Protein AF-A9KJ85-F1 (afdb_monomer)

Sequence (192 aa):
MKFKRDYYKPENERALCDFFEQMNNDSNCNTSRIVWELLRNAPYFEMFQLDKIGLWYEDNNLVASLQLLSPWPGSVIVDNRSDIENLLLDIIHYAEETFCGLKENKKHLVFYVDEKEDNLRTQTGLLEPMVTAKEYRKSGLGKACVYNSIKILQSYGCKKVFVDPDEEPYNYYCKIGFEGMDYTQCYEKVFE

Radius of gyration: 17.37 Å; Cα contacts (8 Å, |Δi|>4): 260; chains: 1; bounding box: 42×34×45 Å

Structure (mmCIF, N/CA/C/O backbone):
data_AF-A9KJ85-F1
#
_entry.id   AF-A9KJ85-F1
#
loop_
_atom_site.group_PDB
_atom_site.id
_atom_site.type_symbol
_atom_site.label_atom_id
_atom_site.label_alt_id
_atom_site.label_comp_id
_atom_site.label_asym_id
_atom_site.label_entity_id
_atom_site.label_seq_id
_atom_site.pdbx_PDB_ins_code
_atom_site.Cartn_x
_atom_site.Cartn_y
_atom_site.Cartn_z
_atom_site.occupancy
_atom_site.B_iso_or_equiv
_atom_site.auth_seq_id
_atom_site.auth_comp_id
_atom_site.auth_asym_id
_atom_site.auth_atom_id
_atom_site.pdbx_PDB_model_num
ATOM 1 N N . MET A 1 1 ? -17.435 8.536 18.007 1.00 57.34 1 MET A N 1
ATOM 2 C CA . MET A 1 1 ? -17.224 7.110 17.686 1.00 57.34 1 MET A CA 1
ATOM 3 C C . MET A 1 1 ? -15.802 6.749 18.088 1.00 57.34 1 MET A C 1
ATOM 5 O O . MET A 1 1 ? -14.952 7.632 18.027 1.00 57.34 1 MET A O 1
ATOM 9 N N . LYS A 1 2 ? -15.549 5.547 18.616 1.00 82.31 2 LYS A N 1
ATOM 10 C CA . LYS A 1 2 ? -14.223 5.164 19.127 1.00 82.31 2 LYS A CA 1
ATOM 11 C C . LYS A 1 2 ? -13.695 4.023 18.268 1.00 82.31 2 LYS A C 1
ATOM 13 O O . LYS A 1 2 ? -14.264 2.939 18.307 1.00 82.31 2 LYS A O 1
ATOM 18 N N . PHE A 1 3 ? -12.633 4.272 17.513 1.00 88.56 3 PHE A N 1
ATOM 19 C CA . PHE A 1 3 ? -11.918 3.210 16.819 1.00 88.56 3 PHE A CA 1
ATOM 20 C C . PHE A 1 3 ? -10.981 2.478 17.788 1.00 88.56 3 PHE A C 1
ATOM 22 O O . PHE A 1 3 ? -10.592 3.006 18.839 1.00 88.56 3 PHE A O 1
ATOM 29 N N . LYS A 1 4 ? -10.605 1.254 17.429 1.00 93.81 4 LYS A N 1
ATOM 30 C CA . LYS A 1 4 ? -9.576 0.468 18.111 1.00 93.81 4 LYS A CA 1
ATOM 31 C C . LYS A 1 4 ? -8.489 0.100 17.109 1.00 93.81 4 LYS A C 1
ATOM 33 O O . LYS A 1 4 ? -8.796 -0.491 16.079 1.00 93.81 4 LYS A O 1
ATOM 38 N N . ARG A 1 5 ? -7.233 0.386 17.449 1.00 94.31 5 ARG A N 1
ATOM 39 C CA . ARG A 1 5 ? -6.072 -0.124 16.715 1.00 94.31 5 ARG A CA 1
ATOM 40 C C . ARG A 1 5 ? -5.721 -1.541 17.180 1.00 94.31 5 ARG A C 1
ATOM 42 O O . ARG A 1 5 ? -5.715 -1.821 18.382 1.00 94.31 5 ARG A O 1
ATOM 49 N N . ASP A 1 6 ? -5.436 -2.411 16.227 1.00 95.19 6 ASP A N 1
ATOM 50 C CA . ASP A 1 6 ? -4.834 -3.735 16.392 1.00 95.19 6 ASP A CA 1
ATOM 51 C C . ASP A 1 6 ? -3.734 -3.902 15.328 1.00 95.19 6 ASP A C 1
ATOM 53 O O . ASP A 1 6 ? -3.492 -2.994 14.526 1.00 95.19 6 ASP A O 1
ATOM 57 N N . TYR A 1 7 ? -3.072 -5.053 15.323 1.00 95.25 7 TYR A N 1
ATOM 58 C CA . TYR A 1 7 ? -2.006 -5.361 14.371 1.00 95.25 7 TYR A CA 1
ATOM 59 C C . TYR A 1 7 ? -2.346 -6.607 13.570 1.00 95.25 7 TYR A C 1
ATOM 61 O O . TYR A 1 7 ? -3.086 -7.473 14.045 1.00 95.25 7 TYR A O 1
ATOM 69 N N . TYR A 1 8 ? -1.802 -6.701 12.360 1.00 94.25 8 TYR A N 1
ATOM 70 C CA . TYR A 1 8 ? -1.999 -7.879 11.530 1.00 94.25 8 TYR A CA 1
ATOM 71 C C . TYR A 1 8 ? -1.467 -9.142 12.207 1.00 94.25 8 TYR A C 1
ATOM 73 O O . TYR A 1 8 ? -0.334 -9.214 12.689 1.00 94.25 8 TYR A O 1
ATOM 81 N N . LYS A 1 9 ? -2.308 -10.169 12.178 1.00 93.81 9 LYS A N 1
ATOM 82 C CA . LYS A 1 9 ? -1.978 -11.555 12.486 1.00 93.81 9 LYS A CA 1
ATOM 83 C C . LYS A 1 9 ? -2.585 -12.434 11.393 1.00 93.81 9 LYS A C 1
ATOM 85 O O . LYS A 1 9 ? -3.550 -12.006 10.754 1.00 93.81 9 LYS A O 1
ATOM 90 N N . PRO A 1 10 ? -2.086 -13.661 11.176 1.00 91.06 10 PRO A N 1
ATOM 91 C CA . PRO A 1 10 ? -2.642 -14.560 10.164 1.00 91.06 10 PRO A CA 1
ATOM 92 C C . PRO A 1 10 ? -4.163 -14.764 10.284 1.00 91.06 10 PRO A C 1
ATOM 94 O O . PRO A 1 10 ? -4.857 -14.845 9.276 1.00 91.06 10 PRO A O 1
ATOM 97 N N . GLU A 1 11 ? -4.719 -14.764 11.500 1.00 93.50 11 GLU A N 1
ATOM 98 C CA . GLU A 1 11 ? -6.169 -14.845 11.715 1.00 93.50 11 GLU A CA 1
ATOM 99 C C . GLU A 1 11 ? -6.964 -13.639 11.177 1.00 93.50 11 GLU A C 1
ATOM 101 O O . GLU A 1 11 ? -8.166 -13.758 10.933 1.00 93.50 11 GLU A O 1
ATOM 106 N N . ASN A 1 12 ? -6.318 -12.488 10.963 1.00 92.75 12 ASN A N 1
ATOM 107 C CA . ASN A 1 12 ? -6.939 -11.285 10.408 1.00 92.75 12 ASN A CA 1
ATOM 108 C C . ASN A 1 12 ? -6.938 -11.260 8.873 1.00 92.75 12 ASN A C 1
ATOM 110 O O . ASN A 1 12 ? -7.587 -10.386 8.300 1.00 92.75 12 ASN A O 1
ATOM 114 N N . GLU A 1 13 ? -6.256 -12.196 8.199 1.00 91.75 13 GLU A N 1
ATOM 115 C CA . GLU A 1 13 ? -6.102 -12.188 6.737 1.00 91.75 13 GLU A CA 1
ATOM 116 C C . GLU A 1 13 ? -7.451 -12.089 6.022 1.00 91.75 13 GLU A C 1
ATOM 118 O O . GLU A 1 13 ? -7.611 -11.263 5.125 1.00 91.75 13 GLU A O 1
ATOM 123 N N . ARG A 1 14 ? -8.454 -12.865 6.457 1.00 92.00 14 ARG A N 1
ATOM 124 C CA . ARG A 1 14 ? -9.788 -12.820 5.845 1.00 92.00 14 ARG A CA 1
ATOM 125 C C . ARG A 1 14 ? -10.429 -11.438 5.971 1.00 92.00 14 ARG A C 1
ATOM 127 O O . ARG A 1 14 ? -10.924 -10.929 4.974 1.00 92.00 14 ARG A O 1
ATOM 134 N N . ALA A 1 15 ? -10.370 -10.827 7.155 1.00 93.31 15 ALA A N 1
ATOM 135 C CA . ALA A 1 15 ? -10.942 -9.503 7.393 1.00 93.31 15 ALA A CA 1
ATOM 136 C C . ALA A 1 15 ? -10.256 -8.420 6.544 1.00 93.31 15 ALA A C 1
ATOM 138 O O . ALA A 1 15 ? -10.929 -7.545 6.007 1.00 93.31 15 ALA A O 1
ATOM 139 N N . LEU A 1 16 ? -8.933 -8.510 6.374 1.00 93.06 16 LEU A N 1
ATOM 140 C CA . LEU A 1 16 ? -8.171 -7.606 5.513 1.00 93.06 16 LEU A CA 1
ATOM 141 C C . LEU A 1 16 ? -8.528 -7.793 4.028 1.00 93.06 16 LEU A C 1
ATOM 143 O O . LEU A 1 16 ? -8.712 -6.820 3.301 1.00 93.06 16 LEU A O 1
ATOM 147 N N . CYS A 1 17 ? -8.699 -9.040 3.580 1.00 91.25 17 CYS A N 1
ATOM 148 C CA . CYS A 1 17 ? -9.156 -9.339 2.221 1.00 91.25 17 CYS A CA 1
ATOM 149 C C . CYS A 1 17 ? -10.573 -8.802 1.967 1.00 91.25 17 CYS A C 1
ATOM 151 O O . CYS A 1 17 ? -10.797 -8.159 0.944 1.00 91.25 17 CYS A O 1
ATOM 153 N N . ASP A 1 18 ? -11.499 -9.023 2.906 1.00 91.88 18 ASP A N 1
ATOM 154 C CA . ASP A 1 18 ? -12.877 -8.523 2.836 1.00 91.88 18 ASP A CA 1
ATOM 155 C C . ASP A 1 18 ? -12.912 -6.989 2.805 1.00 91.88 18 ASP A C 1
ATOM 157 O O . ASP A 1 18 ? -13.688 -6.399 2.055 1.00 91.88 18 ASP A O 1
ATOM 161 N N . PHE A 1 19 ? -12.047 -6.332 3.580 1.00 92.38 19 PHE A N 1
ATOM 162 C CA . PHE A 1 19 ? -11.889 -4.880 3.564 1.00 92.38 19 PHE A CA 1
ATOM 163 C C . PHE A 1 19 ? -11.453 -4.364 2.189 1.00 92.38 19 PHE A C 1
ATOM 165 O O . PHE A 1 19 ? -12.098 -3.460 1.659 1.00 92.38 19 PHE A O 1
ATOM 172 N N . PHE A 1 20 ? -10.439 -4.971 1.565 1.00 89.19 20 PHE A N 1
ATOM 173 C CA . PHE A 1 20 ? -10.011 -4.588 0.216 1.00 89.19 20 PHE A CA 1
ATOM 174 C C . PHE A 1 20 ? -11.063 -4.890 -0.860 1.00 89.19 20 PHE A C 1
ATOM 176 O O . PHE A 1 20 ? -11.225 -4.116 -1.802 1.00 89.19 20 PHE A O 1
ATOM 183 N N . GLU A 1 21 ? -11.798 -6.000 -0.740 1.00 86.56 21 GLU A N 1
ATOM 184 C CA . GLU A 1 21 ? -12.928 -6.293 -1.631 1.00 86.56 21 GLU A CA 1
ATOM 185 C C . GLU A 1 21 ? -14.016 -5.223 -1.508 1.00 86.56 21 GLU A C 1
ATOM 187 O O . GLU A 1 21 ? -14.567 -4.780 -2.517 1.00 86.56 21 GLU A O 1
ATOM 192 N N . GLN A 1 22 ? -14.301 -4.767 -0.287 1.00 86.12 22 GLN A N 1
ATOM 193 C CA . GLN A 1 22 ? -15.249 -3.685 -0.056 1.00 86.12 22 GLN A CA 1
ATOM 194 C C . GLN A 1 22 ? -14.736 -2.336 -0.579 1.00 86.12 22 GLN A C 1
ATOM 196 O O . GLN A 1 22 ? -15.514 -1.644 -1.226 1.00 86.12 22 GLN A O 1
ATOM 201 N N . MET A 1 23 ? -13.450 -1.996 -0.405 1.00 80.94 23 MET A N 1
ATOM 202 C CA . MET A 1 23 ? -12.849 -0.819 -1.061 1.00 80.94 23 MET A CA 1
ATOM 203 C C . MET A 1 23 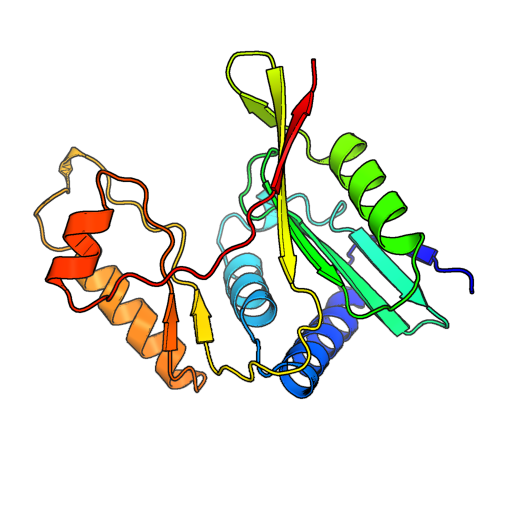? -13.076 -0.860 -2.568 1.00 80.94 23 MET A C 1
ATOM 205 O O . MET A 1 23 ? -13.566 0.101 -3.154 1.00 80.94 23 MET A O 1
ATOM 209 N N . ASN A 1 24 ? -12.805 -2.008 -3.190 1.00 78.62 24 ASN A N 1
ATOM 210 C CA . ASN A 1 24 ? -13.037 -2.179 -4.614 1.00 78.62 24 ASN A CA 1
ATOM 211 C C . ASN A 1 24 ? -14.527 -2.064 -4.982 1.00 78.62 24 ASN A C 1
ATOM 213 O O . ASN A 1 24 ? -14.856 -1.563 -6.049 1.00 78.62 24 ASN A O 1
ATOM 217 N N . ASN A 1 25 ? -15.461 -2.480 -4.130 1.00 80.12 25 ASN A N 1
ATOM 218 C CA . ASN A 1 25 ? -16.883 -2.253 -4.404 1.00 80.12 25 ASN A CA 1
ATOM 219 C C . ASN A 1 25 ? -17.272 -0.768 -4.291 1.00 80.12 25 ASN A C 1
ATOM 221 O O . ASN A 1 25 ? -18.100 -0.301 -5.075 1.00 80.12 25 ASN A O 1
ATOM 225 N N . ASP A 1 26 ? -16.664 -0.036 -3.356 1.00 74.81 26 ASP A N 1
ATOM 226 C CA . ASP A 1 26 ? -16.974 1.368 -3.077 1.00 74.81 26 ASP A CA 1
ATOM 227 C C . ASP A 1 26 ? -16.379 2.314 -4.134 1.00 74.81 26 ASP A C 1
ATOM 229 O O . ASP A 1 26 ? -17.083 3.174 -4.668 1.00 74.81 26 ASP A O 1
ATOM 233 N N . SER A 1 27 ? -15.097 2.141 -4.471 1.00 63.59 27 SER A N 1
ATOM 234 C CA . SER A 1 27 ? -14.333 3.043 -5.348 1.00 63.59 27 SER A CA 1
ATOM 235 C C . SER A 1 27 ? -13.873 2.393 -6.658 1.00 63.59 27 SER A C 1
ATOM 237 O O . SER A 1 27 ? -13.298 3.064 -7.517 1.00 63.59 27 SER A O 1
ATOM 239 N N . ASN A 1 28 ? -14.144 1.097 -6.871 1.00 64.94 28 ASN A N 1
ATOM 240 C CA . ASN A 1 28 ? -13.604 0.311 -7.991 1.00 64.94 28 ASN A CA 1
ATOM 241 C C . ASN A 1 28 ? -12.069 0.323 -8.038 1.00 64.94 28 ASN A C 1
ATOM 243 O O . ASN A 1 28 ? -11.525 -0.008 -9.080 1.00 64.94 28 ASN A O 1
ATOM 247 N N . CYS A 1 29 ? -11.390 0.697 -6.945 1.00 65.94 29 CYS A N 1
ATOM 248 C CA . CYS A 1 29 ? -9.941 0.633 -6.792 1.00 65.94 29 CYS A CA 1
ATOM 249 C C . CYS A 1 29 ? -9.549 -0.710 -6.162 1.00 65.94 29 CYS A C 1
ATOM 251 O O . CYS A 1 29 ? -9.983 -1.046 -5.061 1.00 65.94 29 CYS A O 1
ATOM 253 N N . ASN A 1 30 ? -8.716 -1.490 -6.852 1.00 70.69 30 ASN A N 1
ATOM 254 C CA . ASN A 1 30 ? -8.188 -2.767 -6.362 1.00 70.69 30 ASN A CA 1
ATOM 255 C C . ASN A 1 30 ? -6.670 -2.734 -6.134 1.00 70.69 30 ASN A C 1
ATOM 257 O O . ASN A 1 30 ? -6.063 -3.791 -5.943 1.00 70.69 30 ASN A O 1
ATOM 261 N N . THR A 1 31 ? -6.053 -1.550 -6.135 1.00 73.50 31 THR A N 1
ATOM 262 C CA . THR A 1 31 ? -4.599 -1.387 -5.997 1.00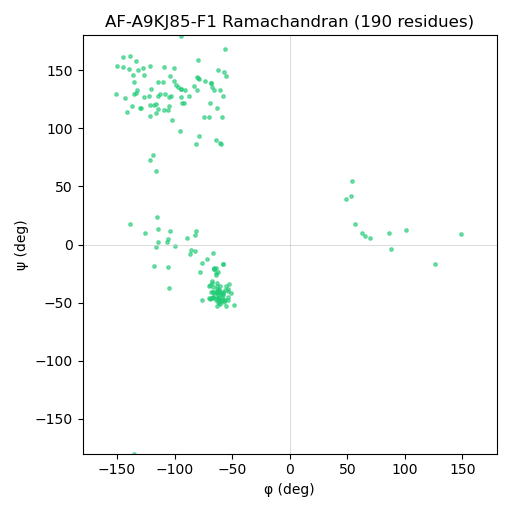 73.50 31 THR A CA 1
ATOM 263 C C . THR A 1 31 ? -4.086 -2.068 -4.733 1.00 73.50 31 THR A C 1
ATOM 265 O O . THR A 1 31 ? -3.234 -2.951 -4.824 1.00 73.50 31 THR A O 1
ATOM 268 N N . SER A 1 32 ? -4.668 -1.770 -3.572 1.00 79.12 32 SER A N 1
ATOM 269 C CA . SER A 1 32 ? -4.223 -2.333 -2.290 1.00 79.12 32 SER A CA 1
ATOM 270 C C . SER A 1 32 ? -4.469 -3.836 -2.180 1.00 79.12 32 SER A C 1
ATOM 272 O O . SER A 1 32 ? -3.637 -4.559 -1.630 1.00 79.12 32 SER A O 1
ATOM 274 N N . ARG A 1 33 ? -5.530 -4.351 -2.824 1.00 84.25 33 ARG A N 1
ATOM 275 C CA . ARG A 1 33 ? -5.758 -5.800 -2.962 1.00 84.25 33 ARG A CA 1
ATOM 276 C C . ARG A 1 33 ? -4.634 -6.472 -3.746 1.00 84.25 33 ARG A C 1
ATOM 278 O O . ARG A 1 33 ? -4.143 -7.521 -3.335 1.00 84.25 33 ARG A O 1
ATOM 285 N N . ILE A 1 34 ? -4.252 -5.890 -4.881 1.00 80.50 34 ILE A N 1
ATOM 286 C CA . ILE A 1 34 ? -3.199 -6.425 -5.751 1.00 80.50 34 ILE A CA 1
ATOM 287 C C . ILE A 1 34 ? -1.847 -6.349 -5.045 1.00 80.50 34 ILE A C 1
ATOM 289 O O . ILE A 1 34 ? -1.108 -7.333 -5.056 1.00 80.50 34 ILE A O 1
ATOM 293 N N . VAL A 1 35 ? -1.544 -5.214 -4.407 1.00 80.00 35 VAL A N 1
ATOM 294 C CA . VAL A 1 35 ? -0.324 -5.040 -3.612 1.00 80.00 35 VAL A CA 1
ATOM 295 C C . VAL A 1 35 ? -0.268 -6.104 -2.521 1.00 80.00 35 VAL A C 1
ATOM 297 O O . VAL A 1 35 ? 0.723 -6.820 -2.441 1.00 80.00 35 VAL A O 1
ATOM 300 N N . TRP A 1 36 ? -1.342 -6.304 -1.752 1.00 86.62 36 TRP A N 1
ATOM 301 C CA . TRP A 1 36 ? -1.398 -7.348 -0.727 1.00 86.62 36 TRP A CA 1
ATOM 302 C C . TRP A 1 36 ? -1.137 -8.755 -1.280 1.00 86.62 36 TRP A C 1
ATOM 304 O O . TRP A 1 36 ? -0.321 -9.497 -0.730 1.00 86.62 36 TRP A O 1
ATOM 314 N N . GLU A 1 37 ? -1.791 -9.127 -2.385 1.00 85.00 37 GLU A N 1
ATOM 315 C CA . GLU A 1 37 ? -1.592 -10.436 -3.020 1.00 85.00 37 GLU A CA 1
ATOM 316 C C . GLU A 1 37 ? -0.162 -10.617 -3.542 1.00 85.00 37 GLU A C 1
ATOM 318 O O . GLU A 1 37 ? 0.394 -11.711 -3.446 1.00 85.00 37 GLU A O 1
ATOM 323 N N . LEU A 1 38 ? 0.469 -9.561 -4.055 1.00 81.81 38 LEU A N 1
ATOM 324 C CA . LEU A 1 38 ? 1.866 -9.616 -4.478 1.00 81.81 38 LEU A CA 1
ATOM 325 C C . LEU A 1 38 ? 2.804 -9.750 -3.276 1.00 81.81 38 LEU A C 1
ATOM 327 O O . LEU A 1 38 ? 3.683 -10.612 -3.280 1.00 81.81 38 LEU A O 1
ATOM 331 N N . LEU A 1 39 ? 2.598 -8.931 -2.242 1.00 82.81 39 LEU A N 1
ATOM 332 C CA . LEU A 1 39 ? 3.433 -8.903 -1.046 1.00 82.81 39 LEU A CA 1
ATOM 333 C C . LEU A 1 39 ? 3.412 -10.243 -0.320 1.00 82.81 39 LEU A C 1
ATOM 335 O O . LEU A 1 39 ? 4.474 -10.808 -0.070 1.00 82.81 39 LEU A O 1
ATOM 339 N N . ARG A 1 40 ? 2.226 -10.797 -0.052 1.00 84.69 40 ARG A N 1
ATOM 340 C CA . ARG A 1 40 ? 2.089 -12.047 0.712 1.00 84.69 40 ARG A CA 1
ATOM 341 C C . ARG A 1 40 ? 2.674 -13.276 0.018 1.00 84.69 40 ARG A C 1
ATOM 343 O O . ARG A 1 40 ? 2.957 -14.272 0.674 1.00 84.69 40 ARG A O 1
ATOM 350 N N . ASN A 1 41 ? 2.848 -13.207 -1.302 1.00 83.94 41 ASN A N 1
ATOM 351 C CA . ASN A 1 41 ? 3.475 -14.254 -2.106 1.00 83.94 41 ASN A CA 1
ATOM 352 C C . ASN A 1 41 ? 4.949 -13.948 -2.436 1.00 83.94 41 ASN A C 1
ATOM 354 O O . ASN A 1 41 ? 5.609 -14.751 -3.101 1.00 83.94 41 ASN A O 1
ATOM 358 N N . ALA A 1 42 ? 5.487 -12.805 -2.000 1.00 81.38 42 ALA A N 1
ATOM 359 C CA . ALA A 1 42 ? 6.874 -12.444 -2.246 1.00 81.38 42 ALA A CA 1
ATOM 360 C C . ALA A 1 42 ? 7.824 -13.287 -1.368 1.00 81.38 42 ALA A C 1
ATOM 362 O O . ALA A 1 42 ? 7.563 -13.467 -0.177 1.00 81.38 42 ALA A O 1
ATOM 363 N N . PRO A 1 43 ? 8.989 -13.732 -1.885 1.00 84.56 43 PRO A N 1
ATOM 364 C CA . PRO A 1 43 ? 9.980 -14.486 -1.102 1.00 84.56 43 PRO A CA 1
ATOM 365 C C . PRO A 1 43 ? 10.512 -13.759 0.142 1.00 84.56 43 PRO A C 1
ATOM 367 O O . PRO A 1 43 ? 11.125 -14.375 1.005 1.00 84.56 43 PRO A O 1
ATOM 370 N N . TYR A 1 44 ? 10.314 -12.445 0.210 1.00 82.12 44 TYR A N 1
ATOM 371 C CA . TYR A 1 44 ? 10.776 -11.557 1.271 1.00 82.12 44 TYR A CA 1
ATOM 372 C C . TYR A 1 44 ? 9.606 -10.932 2.050 1.00 82.12 44 TYR A C 1
ATOM 374 O O . TYR A 1 44 ? 9.768 -9.872 2.650 1.00 82.12 44 TYR A O 1
ATOM 382 N N . PHE A 1 45 ? 8.430 -11.574 2.052 1.00 84.12 45 PHE A N 1
ATOM 383 C CA . PHE A 1 45 ? 7.231 -11.069 2.732 1.00 84.12 45 PHE A CA 1
ATOM 384 C C . PHE A 1 45 ? 7.472 -10.736 4.213 1.00 84.12 45 PHE A C 1
ATOM 386 O O . PHE A 1 45 ? 7.027 -9.701 4.698 1.00 84.12 45 PHE A O 1
ATOM 393 N N . GLU A 1 46 ? 8.266 -11.545 4.917 1.00 85.62 46 GLU A N 1
ATOM 394 C CA . GLU A 1 46 ? 8.612 -11.310 6.327 1.00 85.62 46 GLU A CA 1
ATOM 395 C C . GLU A 1 46 ? 9.379 -9.994 6.555 1.00 85.62 46 GLU A C 1
ATOM 397 O O . GLU A 1 46 ? 9.317 -9.419 7.642 1.00 85.62 46 GLU A O 1
ATOM 402 N N . MET A 1 47 ? 10.060 -9.463 5.531 1.00 88.62 47 MET A N 1
ATOM 403 C CA . MET A 1 47 ? 10.777 -8.188 5.631 1.00 88.62 47 MET A CA 1
ATOM 404 C C . MET A 1 47 ? 9.838 -6.973 5.699 1.00 88.62 47 MET A C 1
ATOM 406 O O . MET A 1 47 ? 10.289 -5.887 6.053 1.00 88.62 47 MET A O 1
ATOM 410 N N . PHE A 1 48 ? 8.542 -7.139 5.409 1.00 89.12 48 PHE A N 1
ATOM 411 C CA . PHE A 1 48 ? 7.542 -6.065 5.477 1.00 89.12 48 PHE A CA 1
ATOM 412 C C . PHE A 1 48 ? 7.006 -5.798 6.890 1.00 89.12 48 PHE A C 1
ATOM 414 O O . PHE A 1 48 ? 6.046 -5.049 7.037 1.00 89.12 48 PHE A O 1
ATOM 421 N N . GLN A 1 49 ? 7.634 -6.360 7.932 1.00 90.88 49 GLN A N 1
ATOM 422 C CA . GLN A 1 49 ? 7.285 -6.099 9.337 1.00 90.88 49 GLN A CA 1
ATOM 423 C C . GLN A 1 49 ? 5.796 -6.360 9.609 1.00 90.88 49 GLN A C 1
ATOM 425 O O . GLN A 1 49 ? 5.061 -5.484 10.060 1.00 90.88 49 GLN A O 1
ATOM 430 N N . LEU A 1 50 ? 5.344 -7.570 9.266 1.00 90.81 50 LEU A N 1
ATOM 431 C CA . LEU A 1 50 ? 3.926 -7.949 9.250 1.00 90.81 50 LEU A CA 1
ATOM 432 C C . LEU A 1 50 ? 3.227 -7.716 10.593 1.00 90.81 50 LEU A C 1
ATOM 434 O O . LEU A 1 50 ? 2.080 -7.292 10.624 1.00 90.81 50 LEU A O 1
ATOM 438 N N . ASP A 1 51 ? 3.939 -7.927 11.698 1.00 91.94 51 ASP A N 1
ATOM 439 C CA . ASP A 1 51 ? 3.479 -7.696 13.071 1.00 91.94 51 ASP A CA 1
ATOM 440 C C . ASP A 1 51 ? 3.241 -6.213 13.410 1.00 91.94 51 ASP A C 1
ATOM 442 O O . ASP A 1 51 ? 2.716 -5.894 14.477 1.00 91.94 51 ASP A O 1
ATOM 446 N N . LYS A 1 52 ? 3.610 -5.307 12.500 1.00 94.38 52 LYS A N 1
ATOM 447 C CA . LYS A 1 52 ? 3.431 -3.856 12.604 1.00 94.38 52 LYS A CA 1
ATOM 448 C C . LYS A 1 52 ? 2.468 -3.291 11.563 1.00 94.38 52 LYS A C 1
ATOM 450 O O . LYS A 1 52 ? 2.264 -2.081 11.522 1.00 94.38 52 LYS A O 1
ATOM 455 N N . ILE A 1 53 ? 1.870 -4.125 10.713 1.00 94.75 53 ILE A N 1
ATOM 456 C CA . ILE A 1 53 ? 0.781 -3.664 9.846 1.00 94.75 53 ILE A CA 1
ATOM 457 C C . ILE A 1 53 ? -0.366 -3.225 10.758 1.00 94.75 53 ILE A C 1
ATOM 459 O O . ILE A 1 53 ? -0.892 -4.022 11.538 1.00 94.75 53 ILE A O 1
ATOM 463 N N . GLY A 1 54 ? -0.711 -1.942 10.687 1.00 96.44 54 GLY A N 1
ATOM 464 C CA . GLY A 1 54 ? -1.738 -1.336 11.520 1.00 96.44 54 GLY A CA 1
ATOM 465 C C . GLY A 1 54 ? -3.121 -1.634 10.961 1.00 96.44 54 GLY A C 1
ATOM 466 O O . GLY A 1 54 ? -3.349 -1.478 9.763 1.00 96.44 54 GLY A O 1
ATOM 467 N N . LEU A 1 55 ? -4.043 -2.049 11.827 1.00 96.56 55 LEU A N 1
ATOM 468 C CA . LEU A 1 55 ? -5.439 -2.315 11.493 1.00 96.56 55 LEU A CA 1
ATOM 469 C C . LEU A 1 55 ? -6.342 -1.516 12.439 1.00 96.56 55 LEU A C 1
ATOM 471 O O . LEU A 1 55 ? -6.212 -1.631 13.659 1.00 96.56 55 LEU A O 1
ATOM 475 N N . TRP A 1 56 ? -7.276 -0.731 11.906 1.00 95.75 56 TRP A N 1
ATOM 476 C CA . TRP A 1 56 ? -8.205 0.070 12.709 1.00 95.75 56 TRP A CA 1
ATOM 477 C C . TRP A 1 56 ? -9.633 -0.417 12.541 1.00 95.75 56 TRP A C 1
ATOM 479 O O . TRP A 1 56 ? -10.139 -0.534 11.427 1.00 95.75 56 TRP A O 1
ATOM 489 N N . TYR A 1 57 ? -10.287 -0.670 13.672 1.00 94.44 57 TYR A N 1
ATOM 490 C CA . TYR A 1 57 ? -11.627 -1.230 13.730 1.00 94.44 57 TYR A CA 1
ATOM 491 C C . TYR A 1 57 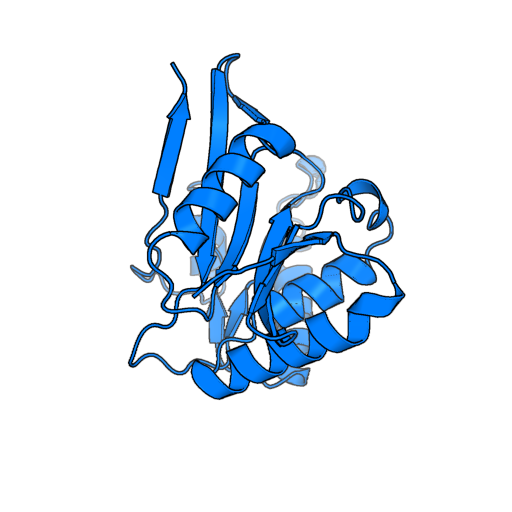? -12.636 -0.249 14.316 1.00 94.44 57 TYR A C 1
ATOM 493 O O . TYR A 1 57 ? -12.373 0.385 15.341 1.00 94.44 57 TYR A O 1
ATOM 501 N N . GLU A 1 58 ? -13.823 -0.221 13.722 1.00 92.00 58 GLU A N 1
ATOM 502 C CA . GLU A 1 58 ? -15.015 0.459 14.214 1.00 92.00 58 GLU A CA 1
ATOM 503 C C . GLU A 1 58 ? -16.143 -0.565 14.381 1.00 92.00 58 GLU A C 1
ATOM 505 O O . GLU A 1 58 ? -16.506 -1.255 13.432 1.00 92.00 58 GLU A O 1
ATOM 510 N N . ASP A 1 59 ? -16.661 -0.724 15.603 1.00 89.81 59 ASP A N 1
ATOM 511 C CA . ASP A 1 59 ? -17.687 -1.729 15.928 1.00 89.81 59 ASP A CA 1
ATOM 512 C C . ASP A 1 59 ? -17.352 -3.147 15.406 1.00 89.81 59 ASP A C 1
ATOM 514 O O . ASP A 1 59 ? -18.216 -3.901 14.963 1.00 89.81 59 ASP A O 1
ATOM 518 N N . ASN A 1 60 ? -16.065 -3.516 15.498 1.00 88.62 60 ASN A N 1
ATOM 519 C CA . ASN A 1 60 ? -15.445 -4.751 14.986 1.00 88.62 60 ASN A CA 1
ATOM 520 C C . ASN A 1 60 ? -15.333 -4.874 13.455 1.00 88.62 60 ASN A C 1
ATOM 522 O O . ASN A 1 60 ? -14.869 -5.905 12.971 1.00 88.62 60 ASN A O 1
ATOM 526 N N . ASN A 1 61 ? -15.677 -3.838 12.695 1.00 90.62 61 ASN A N 1
ATOM 527 C CA . ASN A 1 61 ? -15.436 -3.774 11.256 1.00 90.62 61 ASN A CA 1
ATOM 528 C C . ASN A 1 61 ? -14.083 -3.122 10.988 1.00 90.62 61 ASN A C 1
ATOM 530 O O . ASN A 1 61 ? -13.785 -2.080 11.564 1.00 90.62 61 ASN A O 1
ATOM 534 N N . LEU A 1 62 ? -13.263 -3.720 10.123 1.00 94.50 62 LEU A N 1
ATOM 535 C CA . LEU A 1 62 ? -12.019 -3.095 9.678 1.00 94.50 62 LEU A CA 1
ATOM 536 C C . LEU A 1 62 ? -12.366 -1.889 8.795 1.00 94.50 62 LEU A C 1
ATOM 538 O O . LEU A 1 62 ? -13.062 -2.043 7.792 1.00 94.50 62 LEU A O 1
ATOM 542 N N . VAL A 1 63 ? -11.903 -0.704 9.186 1.00 91.62 63 VAL A N 1
ATOM 543 C CA . VAL A 1 63 ? -12.188 0.562 8.489 1.00 91.62 63 VAL A CA 1
ATOM 544 C C . VAL A 1 63 ? -10.941 1.241 7.939 1.00 91.62 63 VAL A C 1
ATOM 546 O O . VAL A 1 63 ? -11.067 2.063 7.035 1.00 91.62 63 VAL A O 1
ATOM 549 N N . ALA A 1 64 ? -9.754 0.881 8.432 1.00 91.88 64 ALA A N 1
ATOM 550 C CA . ALA A 1 64 ? -8.501 1.309 7.827 1.00 91.88 64 ALA A CA 1
ATOM 551 C C . ALA A 1 64 ? -7.367 0.298 8.025 1.00 91.88 64 ALA A C 1
ATOM 553 O O . ALA A 1 64 ? -7.338 -0.431 9.025 1.00 91.88 64 ALA A O 1
ATOM 554 N N . SER A 1 65 ? -6.406 0.308 7.103 1.00 94.25 65 SER A N 1
ATOM 555 C CA . SER A 1 65 ? -5.134 -0.408 7.216 1.00 94.25 65 SER A CA 1
ATOM 556 C C . SER A 1 65 ? -3.948 0.488 6.876 1.00 94.25 65 SER A C 1
ATOM 558 O O . SER A 1 65 ? -4.057 1.405 6.067 1.00 94.25 65 SER A O 1
ATOM 560 N N . LEU A 1 66 ? -2.800 0.200 7.489 1.00 91.88 66 LEU A N 1
ATOM 561 C CA . LEU A 1 66 ? -1.521 0.820 7.167 1.00 91.88 66 LEU A CA 1
ATOM 562 C C . LEU A 1 66 ? -0.447 -0.252 7.043 1.00 91.88 66 LEU A C 1
ATOM 564 O O . LEU A 1 66 ? -0.260 -1.055 7.959 1.00 91.88 66 LEU A O 1
ATOM 568 N N . GLN A 1 67 ? 0.309 -0.217 5.951 1.00 92.00 67 GLN A N 1
ATOM 569 C CA . GLN A 1 67 ? 1.431 -1.126 5.723 1.00 92.00 67 GLN A CA 1
ATOM 570 C C . GLN A 1 67 ? 2.575 -0.435 4.987 1.00 92.00 67 GLN A C 1
ATOM 572 O O . GLN A 1 67 ? 2.387 0.592 4.341 1.00 92.00 67 GLN A O 1
ATOM 577 N N . LEU A 1 68 ? 3.770 -1.014 5.053 1.00 87.81 68 LEU A N 1
ATOM 578 C CA . LEU A 1 68 ? 4.895 -0.546 4.256 1.00 87.81 68 LEU A CA 1
ATOM 579 C C . LEU A 1 68 ? 4.675 -0.814 2.759 1.00 87.81 68 LEU A C 1
ATOM 581 O O . LEU A 1 68 ? 4.248 -1.901 2.372 1.00 87.81 68 LEU A O 1
ATOM 585 N N . LEU A 1 69 ? 5.050 0.150 1.915 1.00 80.88 69 LEU A N 1
ATOM 586 C CA . LEU A 1 69 ? 5.084 -0.029 0.455 1.00 80.88 69 LEU A CA 1
ATOM 587 C C . LEU A 1 69 ? 6.331 -0.814 0.000 1.00 80.88 69 LEU A C 1
ATOM 589 O O . LEU A 1 69 ? 6.337 -1.447 -1.053 1.00 80.88 69 LEU A O 1
ATOM 593 N N . SER A 1 70 ? 7.397 -0.793 0.803 1.00 81.00 70 SER A N 1
ATOM 594 C CA . SER A 1 70 ? 8.650 -1.508 0.545 1.00 81.00 70 SER A CA 1
ATOM 595 C C . SER A 1 70 ? 9.189 -2.137 1.835 1.00 81.00 70 SER A C 1
ATOM 597 O O . SER A 1 70 ? 8.830 -1.680 2.914 1.00 81.00 70 SER A O 1
ATOM 599 N N . PRO A 1 71 ? 10.106 -3.117 1.785 1.00 84.06 71 PRO A N 1
ATOM 600 C CA . PRO A 1 71 ? 10.723 -3.660 3.000 1.00 84.06 71 PRO A CA 1
ATOM 601 C C . PRO A 1 71 ? 11.444 -2.613 3.871 1.00 84.06 71 PRO A C 1
ATOM 603 O O . PRO A 1 71 ? 11.761 -2.876 5.031 1.00 84.06 71 PRO A O 1
ATOM 606 N N . TRP A 1 72 ? 11.742 -1.435 3.315 1.00 85.31 72 TRP A N 1
ATOM 607 C CA . TRP A 1 72 ? 12.435 -0.356 4.004 1.00 85.31 72 TRP A CA 1
ATOM 608 C C . TRP A 1 72 ? 11.448 0.683 4.563 1.00 85.31 72 TRP A C 1
ATOM 610 O O . TRP A 1 72 ? 10.541 1.114 3.846 1.00 85.31 72 TRP A O 1
ATOM 620 N N . PRO A 1 73 ? 11.638 1.131 5.820 1.00 83.38 73 PRO A N 1
ATOM 621 C CA . PRO A 1 73 ? 10.919 2.275 6.378 1.00 83.38 73 PRO A CA 1
ATOM 622 C C . PRO A 1 73 ? 11.107 3.546 5.539 1.00 83.38 73 PRO A C 1
ATOM 624 O O . PRO A 1 73 ? 12.180 3.766 4.974 1.00 83.38 73 PRO A O 1
ATOM 627 N N . GLY A 1 74 ? 10.088 4.404 5.517 1.00 78.06 74 GLY A N 1
ATOM 628 C CA . GLY A 1 74 ? 10.073 5.670 4.776 1.00 78.06 74 GLY A CA 1
ATOM 629 C C . GLY A 1 74 ? 8.878 5.825 3.836 1.00 78.06 74 GLY A C 1
ATOM 630 O O . GLY A 1 74 ? 8.562 6.946 3.447 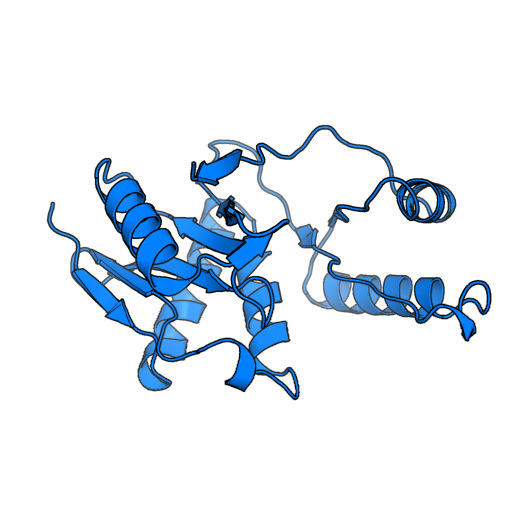1.00 78.06 74 GLY A O 1
ATOM 631 N N . SER A 1 75 ? 8.169 4.740 3.510 1.00 80.56 75 SER A N 1
ATOM 632 C CA . SER A 1 75 ? 6.980 4.793 2.650 1.00 80.56 75 SER A CA 1
ATOM 633 C C . SER A 1 75 ? 5.908 3.811 3.107 1.00 80.56 75 SER A C 1
ATOM 635 O O . SER A 1 75 ? 6.171 2.612 3.238 1.00 80.56 75 SER A O 1
ATOM 637 N N . VAL A 1 76 ? 4.696 4.318 3.319 1.00 82.69 76 VAL A N 1
ATOM 638 C CA . VAL A 1 76 ? 3.537 3.541 3.775 1.00 82.69 76 VAL A CA 1
ATOM 639 C C . VAL A 1 76 ? 2.343 3.741 2.846 1.00 82.69 76 VAL A C 1
ATOM 641 O O . VAL A 1 76 ? 2.140 4.831 2.315 1.00 82.69 76 VAL A O 1
ATOM 644 N N . ILE A 1 77 ? 1.550 2.687 2.674 1.00 86.56 77 ILE A N 1
ATOM 645 C CA . ILE A 1 77 ? 0.199 2.759 2.117 1.00 86.56 77 ILE A CA 1
ATOM 646 C C . ILE A 1 77 ? -0.778 2.866 3.283 1.00 86.56 77 ILE A C 1
ATOM 648 O O . ILE A 1 77 ? -0.663 2.112 4.254 1.00 86.56 77 ILE A O 1
ATOM 652 N N . VAL A 1 78 ? -1.727 3.788 3.162 1.00 84.75 78 VAL A N 1
ATOM 653 C CA . VAL A 1 78 ? -2.877 3.950 4.044 1.00 84.75 78 VAL A CA 1
ATOM 654 C C . VAL A 1 78 ? -4.140 3.746 3.232 1.00 84.75 78 VAL A C 1
ATOM 656 O O . VAL A 1 78 ? -4.421 4.498 2.304 1.00 84.75 78 VAL A O 1
ATOM 659 N N . ASP A 1 79 ? -4.920 2.762 3.641 1.00 87.38 79 ASP A N 1
ATOM 660 C CA . ASP A 1 79 ? -6.254 2.521 3.123 1.00 87.38 79 ASP A CA 1
ATOM 661 C C . ASP A 1 79 ? -7.249 2.975 4.182 1.00 87.38 79 ASP A C 1
ATOM 663 O O . ASP A 1 79 ? -7.267 2.403 5.273 1.00 87.38 79 ASP A O 1
ATOM 667 N N . ASN A 1 80 ? -8.064 3.993 3.903 1.00 84.69 80 ASN A N 1
ATOM 668 C CA . ASN A 1 80 ? -9.028 4.510 4.874 1.00 84.69 80 ASN A CA 1
ATOM 669 C C . ASN A 1 80 ? -10.429 4.620 4.263 1.00 84.69 80 ASN A C 1
ATOM 671 O O . ASN A 1 80 ? -10.668 5.394 3.340 1.00 84.69 80 ASN A O 1
ATOM 675 N N . ARG A 1 81 ? -11.380 3.871 4.827 1.00 85.31 81 ARG A N 1
ATOM 676 C CA . ARG A 1 81 ? -12.804 3.910 4.454 1.00 85.31 81 ARG A CA 1
ATOM 677 C C . ARG A 1 81 ? -13.690 4.599 5.492 1.00 85.31 81 ARG A C 1
ATOM 679 O O . ARG A 1 81 ? -14.909 4.588 5.341 1.00 85.31 81 ARG A O 1
ATOM 686 N N . SER A 1 82 ? -13.115 5.122 6.572 1.00 80.88 82 SER A N 1
ATOM 687 C CA . SER A 1 82 ? -13.867 5.740 7.662 1.00 80.88 82 SER A CA 1
ATOM 688 C C . SER A 1 82 ? -13.879 7.263 7.537 1.00 80.88 82 SER A C 1
ATOM 690 O O . SER A 1 82 ? -12.830 7.886 7.382 1.00 80.88 82 SER A O 1
ATOM 692 N N . ASP A 1 83 ? -15.051 7.856 7.770 1.00 75.69 83 ASP A N 1
ATOM 693 C CA . ASP A 1 83 ? -15.250 9.310 7.841 1.00 75.69 83 ASP A CA 1
ATOM 694 C C . ASP A 1 83 ? -14.880 9.902 9.226 1.00 75.69 83 ASP A C 1
ATOM 696 O O . ASP A 1 83 ? -15.158 11.067 9.521 1.00 75.69 83 ASP A O 1
ATOM 700 N N . ILE A 1 84 ? -14.282 9.111 10.129 1.00 77.75 84 ILE A N 1
ATOM 701 C CA . ILE A 1 84 ? -13.854 9.581 11.453 1.00 77.75 84 ILE A CA 1
ATOM 702 C C . ILE A 1 84 ? -12.663 10.537 11.317 1.00 77.75 84 ILE A C 1
ATOM 704 O O . ILE A 1 84 ? -11.529 10.117 11.099 1.00 77.75 84 ILE A O 1
ATOM 708 N N . GLU A 1 85 ? -12.908 11.815 11.593 1.00 68.06 85 GLU A N 1
ATOM 709 C CA . GLU A 1 85 ? -11.927 12.907 11.490 1.00 68.06 85 GLU A CA 1
ATOM 710 C C . GLU A 1 85 ? -10.594 12.629 12.219 1.00 68.06 85 GLU A C 1
ATOM 712 O O . GLU A 1 85 ? -9.515 12.869 11.685 1.00 68.06 85 GLU A O 1
ATOM 717 N N . ASN A 1 86 ? -10.640 12.048 13.423 1.00 75.62 86 ASN A N 1
ATOM 718 C CA . ASN A 1 86 ? -9.437 11.792 14.229 1.00 75.62 86 ASN A CA 1
ATOM 719 C C . ASN A 1 86 ? -8.723 10.466 13.911 1.00 75.62 86 ASN A C 1
ATOM 721 O O . ASN A 1 86 ? -7.678 10.193 14.504 1.00 75.62 86 ASN A O 1
ATOM 725 N N . LEU A 1 87 ? -9.273 9.623 13.030 1.00 79.56 87 LEU A N 1
ATOM 726 C CA . LEU A 1 87 ? -8.655 8.341 12.682 1.00 79.56 87 LEU A CA 1
ATOM 727 C C . LEU A 1 87 ? -7.355 8.557 11.902 1.00 79.56 87 LEU A C 1
ATOM 729 O O . LEU A 1 87 ? -6.333 7.967 12.243 1.00 79.56 87 LEU A O 1
ATOM 733 N N . LEU A 1 88 ? -7.378 9.448 10.908 1.00 77.06 88 LEU A N 1
ATOM 734 C CA . LEU A 1 88 ? -6.205 9.736 10.085 1.00 77.06 88 LEU A CA 1
ATOM 735 C C . LEU A 1 88 ? -5.038 10.278 10.926 1.00 77.06 88 LEU A C 1
ATOM 737 O O . LEU A 1 88 ? -3.892 9.907 10.697 1.00 77.06 88 LEU A O 1
ATOM 741 N N . LEU A 1 89 ? -5.324 11.080 11.959 1.00 74.81 89 LEU A N 1
ATOM 742 C CA . LEU A 1 89 ? -4.304 11.564 12.896 1.00 74.81 89 LEU A CA 1
ATOM 743 C C . LEU A 1 89 ? -3.636 10.425 13.682 1.00 74.81 89 LEU A C 1
ATOM 745 O O . LEU A 1 89 ? -2.419 10.441 13.853 1.00 74.81 89 LEU A O 1
ATOM 749 N N . ASP A 1 90 ? -4.397 9.425 14.143 1.00 85.19 90 ASP A N 1
ATOM 750 C CA . ASP A 1 90 ? -3.823 8.253 14.825 1.00 85.19 90 ASP A CA 1
ATOM 751 C C . ASP A 1 90 ? -2.980 7.397 13.874 1.00 85.19 90 ASP A C 1
ATOM 753 O O . ASP A 1 90 ? -1.890 6.963 14.248 1.00 85.19 90 ASP A O 1
ATOM 757 N N . ILE A 1 91 ? -3.450 7.212 12.635 1.00 82.75 91 ILE A N 1
ATOM 758 C CA . ILE A 1 91 ? -2.712 6.507 11.581 1.00 82.75 91 ILE A CA 1
ATOM 759 C C . ILE A 1 91 ? -1.377 7.209 11.303 1.00 82.75 91 ILE A C 1
ATOM 761 O O . ILE A 1 91 ? -0.336 6.551 11.296 1.00 82.75 91 ILE A O 1
ATOM 765 N N . ILE A 1 92 ? -1.391 8.535 11.126 1.00 77.56 92 ILE A N 1
ATOM 766 C CA . ILE A 1 92 ? -0.184 9.336 10.885 1.00 77.56 92 ILE A CA 1
ATOM 767 C C . ILE A 1 92 ? 0.784 9.208 12.062 1.00 77.56 92 ILE A C 1
ATOM 769 O O . ILE A 1 92 ? 1.941 8.854 11.845 1.00 77.56 92 ILE A O 1
ATOM 773 N N . HIS A 1 93 ? 0.328 9.421 13.302 1.00 80.19 93 HIS A N 1
ATOM 774 C CA . HIS A 1 93 ? 1.194 9.290 14.479 1.00 80.19 93 HIS A CA 1
ATOM 775 C C . HIS A 1 93 ? 1.803 7.888 14.593 1.00 80.19 93 HIS A C 1
ATOM 777 O O . HIS A 1 93 ? 2.997 7.748 14.849 1.00 80.19 93 HIS A O 1
ATOM 783 N N . TYR A 1 94 ? 1.010 6.842 14.349 1.00 89.12 94 TYR A N 1
ATOM 784 C CA . TYR A 1 94 ? 1.515 5.473 14.367 1.00 89.12 94 TYR A CA 1
ATOM 785 C C . TYR A 1 94 ? 2.590 5.237 13.301 1.00 89.12 94 TYR A C 1
ATOM 787 O O . TYR A 1 94 ? 3.625 4.623 13.578 1.00 89.12 94 TYR A O 1
ATOM 795 N N . ALA A 1 95 ? 2.362 5.738 12.088 1.00 80.06 95 ALA A N 1
ATOM 796 C CA . ALA A 1 95 ? 3.304 5.619 10.988 1.00 80.06 95 ALA A CA 1
ATOM 797 C C . ALA A 1 95 ? 4.620 6.352 11.284 1.00 80.06 95 ALA A C 1
ATOM 799 O O . ALA A 1 95 ? 5.697 5.821 11.010 1.00 80.06 95 ALA A O 1
ATOM 800 N N . GLU A 1 96 ? 4.544 7.535 11.898 1.00 77.19 96 GLU A N 1
ATOM 801 C CA . GLU A 1 96 ? 5.705 8.320 12.321 1.00 77.19 96 GLU A CA 1
ATOM 802 C C . GLU A 1 96 ? 6.551 7.576 13.364 1.00 77.19 96 GLU A C 1
ATOM 804 O O . GLU A 1 96 ? 7.776 7.501 13.232 1.00 77.19 96 GLU A O 1
ATOM 809 N N . GLU A 1 97 ? 5.910 6.983 14.373 1.00 89.38 97 GLU A N 1
ATOM 810 C CA . GLU A 1 97 ? 6.589 6.216 15.425 1.00 89.38 97 GLU A CA 1
ATOM 811 C C . GLU A 1 97 ? 7.219 4.918 14.901 1.00 89.38 97 GLU A C 1
ATOM 813 O O . GLU A 1 97 ? 8.263 4.486 15.398 1.00 89.38 97 GLU A O 1
ATOM 818 N N . THR A 1 98 ? 6.593 4.298 13.899 1.00 90.88 98 THR A N 1
ATOM 819 C CA . THR A 1 98 ? 6.883 2.908 13.518 1.00 90.88 98 THR A CA 1
ATOM 820 C C . THR A 1 98 ? 7.704 2.784 12.235 1.00 90.88 98 THR A C 1
ATOM 822 O O . THR A 1 98 ? 8.567 1.908 12.140 1.00 90.88 98 THR A O 1
ATOM 825 N N . PHE A 1 99 ? 7.451 3.649 11.250 1.00 86.50 99 PHE A N 1
ATOM 826 C CA . PHE A 1 99 ? 7.894 3.470 9.864 1.00 86.50 99 PHE A CA 1
ATOM 827 C C . PHE A 1 99 ? 8.686 4.648 9.286 1.00 86.50 99 PHE A C 1
ATOM 829 O O . PHE A 1 99 ? 8.987 4.630 8.093 1.00 86.50 99 PHE A O 1
ATOM 836 N N . CYS A 1 100 ? 9.086 5.637 10.092 1.00 80.31 100 CYS A N 1
ATOM 837 C CA . CYS A 1 100 ? 10.003 6.685 9.631 1.00 80.31 100 CYS A CA 1
ATOM 838 C C . CYS A 1 100 ? 11.328 6.097 9.114 1.00 80.31 100 CYS A C 1
ATOM 840 O O . CYS A 1 100 ? 12.023 5.366 9.825 1.00 80.31 100 CYS A O 1
ATOM 842 N N . GLY A 1 101 ? 11.706 6.480 7.895 1.00 75.25 101 GLY A N 1
ATOM 843 C CA . GLY A 1 101 ? 13.016 6.202 7.314 1.00 75.25 101 GLY A CA 1
ATOM 844 C C . GLY A 1 101 ? 13.994 7.361 7.518 1.00 75.25 101 GLY A C 1
ATOM 845 O O . GLY A 1 101 ? 13.639 8.417 8.044 1.00 75.25 101 GLY A O 1
ATOM 846 N N . LEU A 1 102 ? 15.231 7.200 7.040 1.00 76.12 102 LEU A N 1
ATOM 847 C CA . LEU A 1 102 ? 16.228 8.275 6.975 1.00 76.12 102 LEU A CA 1
ATOM 848 C C . LEU A 1 102 ? 16.538 8.632 5.517 1.00 76.12 102 LEU A C 1
ATOM 850 O O . LEU A 1 102 ? 16.863 7.754 4.724 1.00 76.12 102 LEU A O 1
ATOM 854 N N . LYS A 1 103 ? 16.475 9.923 5.185 1.00 68.00 103 LYS A N 1
ATOM 855 C CA . LYS A 1 103 ? 16.881 10.497 3.895 1.00 68.00 103 LYS A CA 1
ATOM 856 C C . LYS A 1 103 ? 17.814 11.662 4.203 1.00 68.00 103 LYS A C 1
ATOM 858 O O . LYS A 1 103 ? 17.436 12.574 4.927 1.00 68.00 103 LYS A O 1
ATOM 863 N N . GLU A 1 104 ? 19.067 11.575 3.757 1.00 79.88 104 GLU A N 1
ATOM 864 C CA . GLU A 1 104 ? 20.108 12.581 4.052 1.00 79.88 104 GLU A CA 1
ATOM 865 C C . GLU A 1 104 ? 20.272 12.886 5.560 1.00 79.88 104 GLU A C 1
ATOM 867 O O . GLU A 1 104 ? 20.414 14.034 5.972 1.00 79.88 104 GLU A O 1
ATOM 872 N N . ASN A 1 105 ? 20.237 11.844 6.403 1.00 78.00 105 ASN A N 1
ATOM 873 C CA . ASN A 1 105 ? 20.248 11.924 7.877 1.00 78.00 105 ASN A CA 1
ATOM 874 C C . ASN A 1 105 ? 19.047 12.641 8.518 1.00 78.00 105 ASN A C 1
ATOM 876 O O . ASN A 1 105 ? 19.051 12.862 9.728 1.00 78.00 105 ASN A O 1
ATOM 880 N N . LYS A 1 106 ? 18.002 12.952 7.749 1.00 67.81 106 LYS A N 1
ATOM 881 C CA . LYS A 1 106 ? 16.737 13.488 8.256 1.00 67.81 106 LYS A CA 1
ATOM 882 C C . LYS A 1 106 ? 15.676 12.400 8.267 1.00 67.81 106 LYS A C 1
ATOM 884 O O . LYS A 1 106 ? 15.655 11.535 7.387 1.00 67.81 106 LYS A O 1
ATOM 889 N N . LYS A 1 107 ? 14.793 12.427 9.266 1.00 70.19 107 LYS A N 1
ATOM 890 C CA . LYS A 1 107 ? 13.633 11.533 9.280 1.00 70.19 107 LYS A CA 1
ATOM 891 C C . LYS A 1 107 ? 12.692 11.924 8.144 1.00 70.19 107 LYS A C 1
ATOM 893 O O . LYS A 1 107 ? 12.424 13.107 7.940 1.00 70.19 107 LYS A O 1
ATOM 898 N N . HIS A 1 108 ? 12.200 10.929 7.421 1.00 67.94 108 HIS A N 1
ATOM 899 C CA . HIS A 1 108 ? 11.222 11.124 6.357 1.00 67.94 108 HIS A CA 1
ATOM 900 C C . HIS A 1 108 ? 10.170 10.020 6.394 1.00 67.94 108 HIS A C 1
ATOM 902 O O . HIS A 1 108 ? 10.448 8.888 6.810 1.00 67.94 108 HIS A O 1
ATOM 908 N N . LEU A 1 109 ? 8.972 10.368 5.937 1.00 60.06 109 LEU A N 1
ATOM 909 C CA . LEU A 1 109 ? 7.881 9.434 5.735 1.00 60.06 109 LEU A CA 1
ATOM 910 C C . LEU A 1 109 ? 6.982 9.943 4.606 1.00 60.06 109 LEU A C 1
ATOM 912 O O . LEU A 1 109 ? 6.565 11.101 4.610 1.00 60.06 109 LEU A O 1
ATOM 916 N N . VAL A 1 110 ? 6.704 9.066 3.648 1.00 67.69 110 VAL A N 1
ATOM 917 C CA . VAL A 1 110 ? 5.796 9.304 2.525 1.00 67.69 110 VAL A CA 1
ATOM 918 C C . VAL A 1 110 ? 4.536 8.478 2.742 1.00 67.69 110 VAL A C 1
ATOM 920 O O . VAL A 1 110 ? 4.621 7.273 3.002 1.00 67.69 110 VAL A O 1
ATOM 923 N N . PHE A 1 111 ? 3.380 9.129 2.627 1.00 59.94 111 PHE A N 1
ATOM 924 C CA . PHE A 1 111 ? 2.073 8.489 2.714 1.00 59.94 111 PHE A CA 1
ATOM 925 C C . PHE A 1 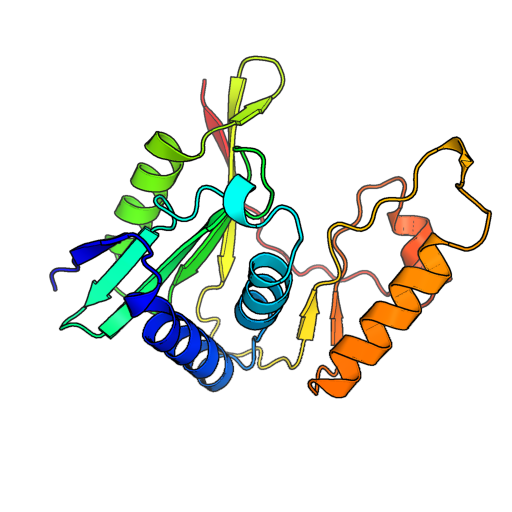111 ? 1.459 8.380 1.321 1.00 59.94 111 PHE A C 1
ATOM 927 O O . PHE A 1 111 ? 1.316 9.380 0.621 1.00 59.94 111 PHE A O 1
ATOM 934 N N . TYR A 1 112 ? 1.049 7.171 0.959 1.00 68.19 112 TYR A N 1
ATOM 935 C CA . TYR A 1 112 ? 0.142 6.928 -0.154 1.00 68.19 112 TYR A CA 1
ATOM 936 C C . TYR A 1 112 ? -1.229 6.655 0.446 1.00 68.19 112 TYR A C 1
ATOM 938 O O . TYR A 1 112 ? -1.413 5.621 1.085 1.00 68.19 112 TYR A O 1
ATOM 946 N N . VAL A 1 113 ? -2.151 7.604 0.314 1.00 62.56 113 VAL A N 1
ATOM 947 C CA . VAL A 1 113 ? -3.483 7.512 0.916 1.00 62.56 113 VAL A CA 1
ATOM 948 C C . VAL A 1 113 ? -4.494 7.185 -0.176 1.00 62.56 113 VAL A C 1
ATOM 950 O O . VAL A 1 113 ? -4.640 7.954 -1.125 1.00 62.56 113 VAL A O 1
ATOM 953 N N . ASP A 1 114 ? -5.178 6.051 -0.041 1.00 66.31 114 ASP A N 1
ATOM 954 C CA . ASP A 1 114 ? -6.372 5.735 -0.827 1.00 66.31 114 ASP A CA 1
ATOM 955 C C . ASP A 1 114 ? -7.598 6.140 0.002 1.00 66.31 114 ASP A C 1
ATOM 957 O O . ASP A 1 114 ? -8.007 5.453 0.946 1.00 66.31 114 ASP A O 1
ATOM 961 N N . GLU A 1 115 ? -8.114 7.330 -0.300 1.00 59.50 115 GLU A N 1
ATOM 962 C CA . GLU A 1 115 ? -9.332 7.878 0.284 1.00 59.50 115 GLU A CA 1
ATOM 963 C C . GLU A 1 115 ? -10.503 7.712 -0.683 1.00 59.50 115 GLU A C 1
ATOM 965 O O . GLU A 1 115 ? -10.355 7.695 -1.907 1.00 59.50 115 GLU A O 1
ATOM 970 N N . LYS A 1 116 ? -11.707 7.616 -0.118 1.00 53.31 116 LYS A N 1
ATOM 971 C CA . LYS A 1 116 ? -12.950 7.566 -0.881 1.00 53.31 116 LYS A CA 1
ATOM 972 C C . LYS A 1 116 ? -13.150 8.878 -1.651 1.00 53.31 116 LYS A C 1
ATOM 974 O O . LYS A 1 116 ? -13.808 9.798 -1.172 1.00 53.31 116 LYS A O 1
ATOM 979 N N . GLU A 1 117 ? -12.639 8.952 -2.875 1.00 47.28 117 GLU A N 1
ATOM 980 C CA . GLU A 1 117 ? -13.069 9.970 -3.828 1.00 47.28 117 GLU A CA 1
ATOM 981 C C . GLU A 1 117 ? -14.457 9.594 -4.356 1.00 47.28 117 GLU A C 1
ATOM 983 O O . GLU A 1 117 ? -14.628 8.659 -5.148 1.00 47.28 117 GLU A O 1
ATOM 988 N N . ASP A 1 118 ? -15.468 10.363 -3.949 1.00 44.31 118 ASP A N 1
ATOM 989 C CA . ASP A 1 118 ? -16.741 10.442 -4.661 1.00 44.31 118 ASP A CA 1
ATOM 990 C C . ASP A 1 118 ? -16.461 10.938 -6.098 1.00 44.31 118 ASP A C 1
ATOM 992 O O . ASP A 1 118 ? -16.490 12.140 -6.363 1.00 44.31 118 ASP A O 1
ATOM 996 N N . ASN A 1 119 ? -16.149 10.006 -7.019 1.00 36.06 119 ASN A N 1
ATOM 997 C CA . ASN A 1 119 ? -16.585 9.932 -8.431 1.00 36.06 119 ASN A CA 1
ATOM 998 C C . ASN A 1 119 ? -15.616 9.286 -9.452 1.00 36.06 119 ASN A C 1
ATOM 1000 O O . ASN A 1 119 ? -15.946 9.289 -10.641 1.00 36.06 119 ASN A O 1
ATOM 1004 N N . LEU A 1 120 ? -14.500 8.644 -9.085 1.00 43.16 120 LEU A N 1
ATOM 1005 C CA . LEU A 1 120 ? -13.611 8.007 -10.084 1.00 43.16 120 LEU A CA 1
ATOM 1006 C C . LEU A 1 120 ? -13.459 6.489 -9.904 1.00 43.16 120 LEU A C 1
ATOM 1008 O O . LEU A 1 120 ? -12.441 5.955 -9.488 1.00 43.16 120 LEU A O 1
ATOM 1012 N N . ARG A 1 121 ? -14.502 5.771 -10.342 1.00 40.91 121 ARG A N 1
ATOM 1013 C CA . ARG A 1 121 ? -14.534 4.305 -10.480 1.00 40.91 121 ARG A CA 1
ATOM 1014 C C . ARG A 1 121 ? -13.438 3.812 -11.441 1.00 40.91 121 ARG A C 1
ATOM 1016 O O . ARG A 1 121 ? -13.630 3.970 -12.650 1.00 40.91 121 ARG A O 1
ATOM 1023 N N . THR A 1 122 ? -12.365 3.127 -11.011 1.00 48.16 122 THR A N 1
ATOM 1024 C CA . THR A 1 122 ? -11.389 2.583 -11.990 1.00 48.16 122 THR A CA 1
ATOM 1025 C C . THR A 1 122 ? -10.779 1.197 -11.709 1.00 48.16 122 THR A C 1
ATOM 1027 O O . THR A 1 122 ? -9.920 1.038 -10.861 1.00 48.16 122 THR A O 1
ATOM 1030 N N . GLN A 1 123 ? -11.115 0.224 -12.572 1.00 58.09 123 GLN A N 1
ATOM 1031 C CA . GLN A 1 123 ? -10.457 -1.088 -12.709 1.00 58.09 123 GLN A CA 1
ATOM 1032 C C . GLN A 1 123 ? -8.977 -0.923 -13.096 1.00 58.09 123 GLN A C 1
ATOM 1034 O O . GLN A 1 123 ? -8.644 -0.924 -14.287 1.00 58.09 123 GLN A O 1
ATOM 1039 N N 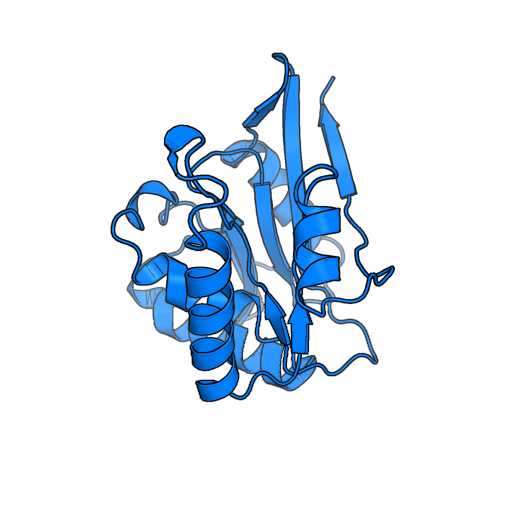. THR A 1 124 ? -8.094 -0.771 -12.119 1.00 56.75 124 THR A N 1
ATOM 1040 C CA . THR A 1 124 ? -6.768 -0.187 -12.324 1.00 56.75 124 THR A CA 1
ATOM 1041 C C . THR A 1 124 ? -5.681 -0.989 -11.614 1.00 56.75 124 THR A C 1
ATOM 1043 O O . THR A 1 124 ? -5.777 -1.240 -10.427 1.00 56.75 124 THR A O 1
ATOM 1046 N N . GLY A 1 125 ? -4.599 -1.347 -12.308 1.00 54.28 125 GLY A N 1
ATOM 1047 C CA . GLY A 1 125 ? -3.396 -1.901 -11.675 1.00 54.28 125 GLY A CA 1
ATOM 1048 C C . GLY A 1 125 ? -2.280 -0.866 -11.516 1.00 54.28 125 GLY A C 1
ATOM 1049 O O . GLY A 1 125 ? -2.041 -0.086 -12.431 1.00 54.28 125 GLY A O 1
ATOM 1050 N N . LEU A 1 126 ? -1.552 -0.888 -10.402 1.00 64.38 126 LEU A N 1
ATOM 1051 C CA . LEU A 1 126 ? -0.288 -0.158 -10.253 1.00 64.38 126 LEU A CA 1
ATOM 1052 C C . LEU A 1 126 ? 0.882 -1.091 -10.589 1.00 64.38 126 LEU A C 1
ATOM 1054 O O . LEU A 1 126 ? 0.908 -2.241 -10.148 1.00 64.38 126 LEU A O 1
ATOM 1058 N N . LEU A 1 127 ? 1.834 -0.616 -11.389 1.00 64.50 127 LEU A N 1
ATOM 1059 C CA . LEU A 1 127 ? 2.979 -1.393 -11.866 1.00 64.50 127 LEU A CA 1
ATOM 1060 C C . LEU A 1 127 ? 4.286 -0.799 -11.319 1.00 64.50 127 LEU A C 1
ATOM 1062 O O . LEU A 1 127 ? 5.127 -0.332 -12.072 1.00 64.50 127 LEU A O 1
ATOM 1066 N N . GLU A 1 128 ? 4.448 -0.814 -9.996 1.00 64.44 128 GLU A N 1
ATOM 1067 C CA . GLU A 1 128 ? 5.653 -0.349 -9.291 1.00 64.44 128 GLU A CA 1
ATOM 1068 C C . GLU A 1 128 ? 5.927 -1.212 -8.035 1.00 64.44 128 GLU A C 1
ATOM 1070 O O . GLU A 1 128 ? 4.980 -1.766 -7.467 1.00 64.44 128 GLU A O 1
ATOM 1075 N N . PRO A 1 129 ? 7.193 -1.338 -7.577 1.00 58.78 129 PRO A N 1
ATOM 1076 C CA . PRO A 1 129 ? 8.414 -0.840 -8.211 1.00 58.78 129 PRO A CA 1
ATOM 1077 C C . PRO A 1 129 ? 8.924 -1.748 -9.343 1.00 58.78 129 PRO A C 1
ATOM 1079 O O . PRO A 1 129 ? 8.893 -2.977 -9.238 1.00 58.78 129 PRO A O 1
ATOM 1082 N N . MET A 1 130 ? 9.484 -1.151 -10.401 1.00 67.06 130 MET A N 1
ATOM 1083 C CA . MET A 1 130 ? 10.121 -1.883 -11.509 1.00 67.06 130 MET A CA 1
ATOM 1084 C C . MET A 1 130 ? 11.595 -1.502 -11.697 1.00 67.06 130 MET A C 1
ATOM 1086 O O . MET A 1 130 ? 11.926 -0.430 -12.199 1.00 67.06 130 MET A O 1
ATOM 1090 N N . VAL A 1 131 ? 12.511 -2.423 -11.378 1.00 64.94 131 VAL A N 1
ATOM 1091 C CA . VAL A 1 131 ? 13.962 -2.166 -11.439 1.00 64.94 131 VAL A CA 1
ATOM 1092 C C . VAL A 1 131 ? 14.666 -3.122 -12.402 1.00 64.94 131 VAL A C 1
ATOM 1094 O O . VAL A 1 131 ? 14.466 -4.332 -12.375 1.00 64.94 131 VAL A O 1
ATOM 1097 N N . THR A 1 132 ? 15.544 -2.580 -13.253 1.00 72.75 132 THR A N 1
ATOM 1098 C CA . THR A 1 132 ? 16.520 -3.362 -14.035 1.00 72.75 132 THR A CA 1
ATOM 1099 C C . THR A 1 132 ? 17.936 -2.977 -13.608 1.00 72.75 132 THR A C 1
ATOM 1101 O O . THR A 1 132 ? 18.331 -1.811 -13.739 1.00 72.75 132 THR A O 1
ATOM 1104 N N . ALA A 1 133 ? 18.708 -3.956 -13.123 1.00 75.50 133 ALA A N 1
ATOM 1105 C CA . ALA A 1 133 ? 20.110 -3.764 -12.750 1.00 75.50 133 ALA A CA 1
ATOM 1106 C C . ALA A 1 133 ? 20.931 -3.185 -13.921 1.00 75.50 133 ALA A C 1
ATOM 1108 O O . ALA A 1 133 ? 20.645 -3.446 -15.095 1.00 75.50 133 ALA A O 1
ATOM 1109 N N . LYS A 1 134 ? 21.909 -2.326 -13.600 1.00 77.00 134 LYS A N 1
ATOM 1110 C CA . LYS A 1 134 ? 22.551 -1.399 -14.551 1.00 77.00 134 LYS A CA 1
ATOM 1111 C C . LYS A 1 134 ? 23.194 -2.121 -15.735 1.00 77.00 134 LYS A C 1
ATOM 1113 O O . LYS A 1 134 ? 23.048 -1.678 -16.872 1.00 77.00 134 LYS A O 1
ATOM 1118 N N . GLU A 1 135 ? 23.854 -3.236 -15.464 1.00 87.12 135 GLU A N 1
ATOM 1119 C CA . GLU A 1 135 ? 24.533 -4.109 -16.420 1.00 87.12 135 GLU A CA 1
ATOM 1120 C C . GLU A 1 135 ? 23.578 -4.810 -17.399 1.00 87.12 135 GLU A C 1
ATOM 1122 O O . GLU A 1 135 ? 23.993 -5.186 -18.492 1.00 87.12 135 GLU A O 1
ATOM 1127 N N . TYR A 1 136 ? 22.291 -4.921 -17.055 1.00 78.31 136 TYR A N 1
ATOM 1128 C CA . TYR A 1 136 ? 21.268 -5.541 -17.899 1.00 78.31 136 TYR A CA 1
ATOM 1129 C C . TYR A 1 136 ? 20.327 -4.525 -18.556 1.00 78.31 136 TYR A C 1
ATOM 1131 O O . TYR A 1 136 ? 19.369 -4.910 -19.234 1.00 78.31 136 TYR A O 1
ATOM 1139 N N . ARG A 1 137 ? 20.562 -3.218 -18.396 1.00 80.62 137 ARG A N 1
ATOM 1140 C CA . ARG A 1 137 ? 19.753 -2.190 -19.070 1.00 80.62 137 ARG A CA 1
ATOM 1141 C C . ARG A 1 137 ? 19.884 -2.319 -20.593 1.00 80.62 137 ARG A C 1
ATOM 1143 O O . ARG A 1 137 ? 20.908 -2.743 -21.114 1.00 80.62 137 ARG A O 1
ATOM 1150 N N . LYS A 1 138 ? 18.832 -1.930 -21.322 1.00 80.50 138 LYS A N 1
ATOM 1151 C CA . LYS A 1 138 ? 18.741 -1.993 -22.802 1.00 80.50 138 LYS A CA 1
ATOM 1152 C C . LYS A 1 138 ? 18.749 -3.407 -23.415 1.00 80.50 138 LYS A C 1
ATOM 1154 O O . LYS A 1 138 ? 18.734 -3.525 -24.634 1.00 80.50 138 LYS A O 1
ATOM 1159 N N . SER A 1 139 ? 18.679 -4.462 -22.603 1.00 86.44 139 SER A N 1
ATOM 1160 C CA . SER A 1 139 ? 18.528 -5.857 -23.061 1.00 86.44 139 SER A CA 1
ATOM 1161 C C . SER A 1 139 ? 17.080 -6.263 -23.382 1.00 86.44 139 SER A C 1
ATOM 1163 O O . SER A 1 139 ? 16.830 -7.371 -23.843 1.00 86.44 139 SER A O 1
ATOM 1165 N N . GLY A 1 140 ? 16.106 -5.385 -23.116 1.00 82.81 140 GLY A N 1
ATOM 1166 C CA . GLY A 1 140 ? 14.678 -5.671 -23.287 1.00 82.81 140 GLY A CA 1
ATOM 1167 C C . GLY A 1 140 ? 13.990 -6.307 -22.072 1.00 82.81 140 GLY A C 1
ATOM 1168 O O . GLY A 1 140 ? 12.770 -6.445 -22.098 1.00 82.81 140 GLY A O 1
ATOM 1169 N N . LEU A 1 141 ? 14.719 -6.619 -20.992 1.00 77.94 141 LEU A N 1
ATOM 1170 C CA . LEU A 1 141 ? 14.154 -7.235 -19.780 1.00 77.94 141 LEU A CA 1
ATOM 1171 C C . LEU A 1 141 ? 13.049 -6.395 -19.128 1.00 77.94 141 LEU A C 1
ATOM 1173 O O . LEU A 1 141 ? 11.967 -6.914 -18.878 1.00 77.94 141 LEU A O 1
ATOM 1177 N N . GLY A 1 142 ? 13.270 -5.089 -18.936 1.00 76.44 142 GLY A N 1
ATOM 1178 C CA . GLY A 1 142 ? 12.242 -4.197 -18.386 1.00 76.44 142 GLY A CA 1
ATOM 1179 C C . GLY A 1 142 ? 10.946 -4.226 -19.204 1.00 76.44 142 GLY A C 1
ATOM 1180 O O . GLY A 1 142 ? 9.857 -4.302 -18.641 1.00 76.44 142 GLY A O 1
ATOM 1181 N N . LYS A 1 143 ? 11.055 -4.283 -20.539 1.00 78.81 143 LYS A N 1
ATOM 1182 C CA . LYS A 1 143 ? 9.894 -4.393 -21.433 1.00 78.81 143 LYS A CA 1
ATOM 1183 C C . LYS A 1 143 ? 9.187 -5.731 -21.251 1.00 78.81 143 LYS A C 1
ATOM 1185 O O . LYS A 1 143 ? 7.968 -5.759 -21.143 1.00 78.81 143 LYS A O 1
ATOM 1190 N N . ALA A 1 144 ? 9.932 -6.832 -21.186 1.00 76.62 144 ALA A N 1
ATOM 1191 C CA . ALA A 1 144 ? 9.349 -8.151 -20.961 1.00 76.62 144 ALA A CA 1
ATOM 1192 C C . ALA A 1 144 ? 8.573 -8.215 -19.633 1.00 76.62 144 ALA A C 1
ATOM 1194 O O . ALA A 1 144 ? 7.434 -8.683 -19.621 1.00 76.62 144 ALA A O 1
ATOM 1195 N N . CYS A 1 145 ? 9.144 -7.678 -18.551 1.00 73.69 145 CYS A N 1
ATOM 1196 C CA . CYS A 1 145 ? 8.492 -7.642 -17.244 1.00 73.69 145 CYS A CA 1
ATOM 1197 C C . CYS A 1 145 ? 7.220 -6.783 -17.259 1.00 73.69 145 CYS A C 1
ATOM 1199 O O . CYS A 1 145 ? 6.176 -7.270 -16.837 1.00 73.69 145 CYS A O 1
ATOM 1201 N N . VAL A 1 146 ? 7.265 -5.565 -17.822 1.00 76.62 146 VAL A N 1
ATOM 1202 C CA . VAL A 1 146 ? 6.077 -4.692 -17.931 1.00 76.62 146 VAL A CA 1
ATOM 1203 C C . VAL A 1 146 ? 4.941 -5.406 -18.672 1.00 76.62 146 VAL A C 1
ATOM 1205 O O . VAL A 1 146 ? 3.811 -5.445 -18.195 1.00 76.62 146 VAL A O 1
ATOM 1208 N N . TYR A 1 147 ? 5.232 -6.036 -19.812 1.00 79.12 147 TYR A N 1
ATOM 1209 C CA . TYR A 1 147 ? 4.205 -6.708 -20.613 1.00 79.12 147 TYR A CA 1
ATOM 1210 C C . TYR A 1 147 ? 3.649 -7.960 -19.927 1.00 79.12 147 TYR A C 1
ATOM 1212 O O . TYR A 1 147 ? 2.464 -8.259 -20.073 1.00 79.12 147 TYR A O 1
ATOM 1220 N N . ASN A 1 148 ? 4.479 -8.699 -19.188 1.00 75.69 148 ASN A N 1
ATOM 1221 C CA . ASN A 1 148 ? 4.008 -9.839 -18.409 1.00 75.69 148 ASN A CA 1
ATOM 1222 C C . ASN A 1 148 ? 3.090 -9.392 -17.263 1.00 75.69 148 ASN A C 1
ATOM 1224 O O . ASN A 1 148 ? 2.002 -9.941 -17.103 1.00 75.69 148 ASN A O 1
ATOM 1228 N N . SER A 1 149 ? 3.485 -8.356 -16.525 1.00 71.50 149 SER A N 1
ATOM 1229 C CA . SER A 1 149 ? 2.681 -7.788 -15.443 1.00 71.50 149 SER A CA 1
ATOM 1230 C C . SER A 1 149 ? 1.347 -7.238 -15.954 1.00 71.50 149 SER A C 1
ATOM 1232 O O . SER A 1 149 ? 0.313 -7.538 -15.366 1.00 71.50 149 SER A O 1
ATOM 1234 N N . ILE A 1 150 ? 1.317 -6.550 -17.104 1.00 74.62 150 ILE A N 1
ATOM 1235 C CA . ILE A 1 150 ? 0.059 -6.104 -17.733 1.00 74.62 150 ILE A CA 1
ATOM 1236 C C . ILE A 1 150 ? -0.871 -7.291 -18.027 1.00 74.62 150 ILE A C 1
ATOM 1238 O O . ILE A 1 150 ? -2.061 -7.207 -17.738 1.00 74.62 150 ILE A O 1
ATOM 1242 N N . LYS A 1 151 ? -0.356 -8.412 -18.554 1.00 75.81 151 LYS A N 1
ATOM 1243 C CA . LYS A 1 151 ? -1.180 -9.611 -18.812 1.00 75.81 151 LYS A CA 1
ATOM 1244 C C . LYS A 1 151 ? -1.778 -10.191 -17.532 1.00 75.81 151 LYS A C 1
ATOM 1246 O O . LYS A 1 151 ? -2.938 -10.596 -17.533 1.00 7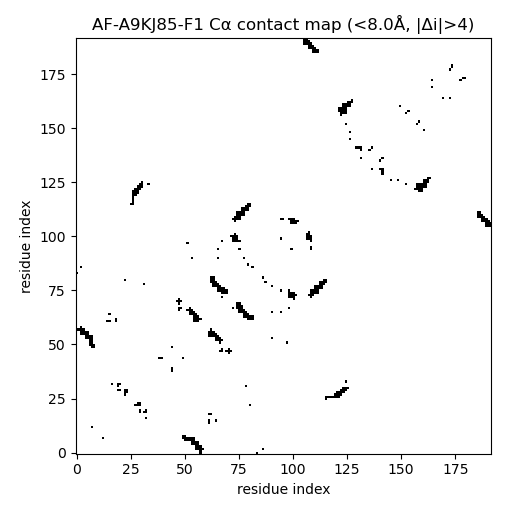5.81 151 LYS A O 1
ATOM 1251 N N . ILE A 1 152 ? -0.999 -10.223 -16.451 1.00 66.81 152 ILE A N 1
ATOM 1252 C CA . ILE A 1 152 ? -1.471 -10.675 -15.137 1.00 66.81 152 ILE A CA 1
ATOM 1253 C C . ILE A 1 152 ? -2.586 -9.746 -14.643 1.00 66.81 152 ILE A C 1
ATOM 1255 O O . ILE A 1 152 ? -3.670 -10.215 -14.307 1.00 66.81 152 ILE A O 1
ATOM 1259 N N . LEU A 1 153 ? -2.367 -8.431 -14.688 1.00 64.31 153 LEU A N 1
ATOM 1260 C CA . LEU A 1 153 ? -3.357 -7.433 -14.274 1.00 64.31 153 LEU A CA 1
ATOM 1261 C C . LEU A 1 153 ? -4.649 -7.529 -15.103 1.00 64.31 153 LEU A C 1
ATOM 1263 O O . LEU A 1 153 ? -5.747 -7.505 -14.552 1.00 64.31 153 LEU A O 1
ATOM 1267 N N . GLN A 1 154 ? -4.539 -7.735 -16.417 1.00 68.06 154 GLN A N 1
ATOM 1268 C CA . GLN A 1 154 ? -5.689 -7.983 -17.293 1.00 68.06 154 GLN A CA 1
ATOM 1269 C C . GLN A 1 154 ? -6.452 -9.256 -16.912 1.00 68.06 154 GLN A C 1
ATOM 1271 O O . GLN A 1 154 ? -7.682 -9.257 -16.942 1.00 68.06 154 GLN A O 1
ATOM 1276 N N . SER A 1 155 ? -5.750 -10.329 -16.524 1.00 65.62 155 SER A N 1
ATOM 1277 C CA . SER A 1 155 ? -6.388 -11.574 -16.071 1.00 65.62 155 SER A CA 1
ATOM 1278 C C . SER A 1 155 ? -7.205 -11.395 -14.785 1.00 65.62 155 SER A C 1
ATOM 1280 O O . SER A 1 155 ? -8.181 -12.111 -14.580 1.00 65.62 155 SER A O 1
ATOM 1282 N N . TYR A 1 156 ? -6.868 -10.384 -13.979 1.00 53.38 156 TYR A N 1
ATOM 1283 C CA . TYR A 1 156 ? -7.627 -9.964 -12.799 1.00 53.38 156 TYR A CA 1
ATOM 1284 C C . TYR A 1 156 ? -8.705 -8.910 -13.095 1.00 53.38 156 TYR A C 1
ATOM 1286 O O . TYR A 1 156 ? -9.358 -8.416 -12.180 1.00 53.38 156 TYR A O 1
ATOM 1294 N N . GLY A 1 157 ? -8.926 -8.569 -14.368 1.00 58.34 157 GLY A N 1
ATOM 1295 C CA . GLY A 1 157 ? -9.968 -7.634 -14.787 1.00 58.34 157 GLY A CA 1
ATOM 1296 C C . GLY A 1 157 ? -9.563 -6.158 -14.765 1.00 58.34 157 GLY A C 1
ATOM 1297 O O . GLY A 1 157 ? -10.431 -5.304 -14.971 1.00 58.34 157 GLY A O 1
ATOM 1298 N N . CYS A 1 158 ? -8.278 -5.833 -14.566 1.00 59.69 158 CYS A N 1
ATOM 1299 C CA . CYS A 1 158 ? -7.797 -4.457 -14.687 1.00 59.69 158 CYS A CA 1
ATOM 1300 C C 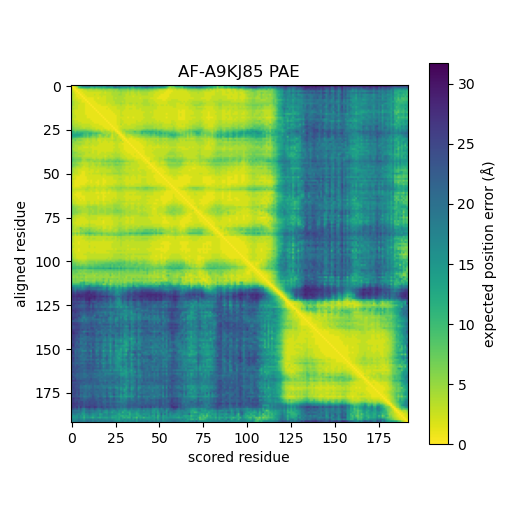. CYS A 1 158 ? -7.923 -3.970 -16.139 1.00 59.69 158 CYS A C 1
ATOM 1302 O O . CYS A 1 158 ? -7.516 -4.646 -17.087 1.00 59.69 158 CYS A O 1
ATOM 1304 N N . LYS A 1 159 ? -8.473 -2.767 -16.312 1.00 69.06 159 LYS A N 1
ATOM 1305 C CA . LYS A 1 159 ? -8.647 -2.083 -17.602 1.00 69.06 159 LYS A CA 1
ATOM 1306 C C . LYS A 1 159 ? -7.662 -0.938 -17.816 1.00 69.06 159 LYS A C 1
ATOM 1308 O O . LYS A 1 159 ? -7.467 -0.527 -18.957 1.00 69.06 159 LYS A O 1
ATOM 1313 N N . LYS A 1 160 ? -7.064 -0.424 -16.742 1.00 70.62 160 LYS A N 1
ATOM 1314 C CA . LYS A 1 160 ? -6.034 0.618 -16.762 1.00 70.62 160 LYS A CA 1
ATOM 1315 C C . LYS A 1 160 ? -4.824 0.156 -15.955 1.00 70.62 160 LYS A C 1
ATOM 1317 O O . LYS A 1 160 ? -4.968 -0.661 -15.048 1.00 70.62 160 LYS A O 1
ATOM 1322 N N . VAL A 1 161 ? -3.643 0.654 -16.303 1.00 70.81 161 VAL A N 1
ATOM 1323 C CA . VAL A 1 161 ? -2.420 0.452 -15.523 1.00 70.81 161 VAL A CA 1
ATOM 1324 C C . VAL A 1 161 ? -1.713 1.787 -15.355 1.00 70.81 161 VAL A C 1
ATOM 1326 O O . VAL A 1 161 ? -1.541 2.498 -16.342 1.00 70.81 161 VAL A O 1
ATOM 1329 N N . PHE A 1 162 ? -1.294 2.092 -14.130 1.00 73.56 162 PHE A N 1
ATOM 1330 C CA . PHE A 1 162 ? -0.466 3.250 -13.808 1.00 73.56 162 PHE A CA 1
ATOM 1331 C C . PHE A 1 162 ? 0.951 2.825 -13.433 1.00 73.56 162 PHE A C 1
ATOM 1333 O O . PHE A 1 162 ? 1.189 1.715 -12.953 1.00 73.56 162 PHE A O 1
ATOM 1340 N N . VAL A 1 163 ? 1.878 3.740 -13.675 1.00 70.19 163 VAL A N 1
ATOM 1341 C CA . VAL A 1 163 ? 3.286 3.701 -13.278 1.00 70.19 163 VAL A CA 1
ATOM 1342 C C . VAL A 1 163 ? 3.616 5.091 -12.754 1.00 70.19 163 VAL A C 1
ATOM 1344 O O . VAL A 1 163 ? 3.075 6.068 -13.276 1.00 70.19 163 VAL A O 1
ATOM 1347 N N . ASP A 1 164 ? 4.486 5.174 -11.756 1.00 74.81 164 ASP A N 1
ATOM 1348 C CA . ASP A 1 164 ? 4.941 6.444 -11.178 1.00 74.81 164 ASP A CA 1
ATOM 1349 C C . ASP A 1 164 ? 6.470 6.531 -11.304 1.00 74.81 164 ASP A C 1
ATOM 1351 O O . ASP A 1 164 ? 7.201 6.269 -10.346 1.00 74.81 164 ASP A O 1
ATOM 1355 N N . PRO A 1 165 ? 6.983 6.746 -12.531 1.00 72.56 165 PRO A N 1
ATOM 1356 C CA . PRO A 1 165 ? 8.410 6.706 -12.785 1.00 72.56 165 PRO A CA 1
ATOM 1357 C C . PRO A 1 165 ? 9.112 7.995 -12.358 1.00 72.56 165 PRO A C 1
ATOM 1359 O O . PRO A 1 165 ? 8.655 9.093 -12.671 1.00 72.56 165 PRO A O 1
ATOM 1362 N N . ASP A 1 166 ? 10.325 7.853 -11.823 1.00 72.62 166 ASP A N 1
ATOM 1363 C CA . ASP A 1 166 ? 11.299 8.948 -11.768 1.00 72.62 166 ASP A CA 1
ATOM 1364 C C . ASP A 1 166 ? 11.589 9.533 -13.177 1.00 72.62 166 ASP A C 1
ATOM 1366 O O . ASP A 1 166 ? 11.293 8.930 -14.219 1.00 72.62 166 ASP A O 1
ATOM 1370 N N . GLU A 1 167 ? 12.264 10.689 -13.238 1.00 74.31 167 GLU A N 1
ATOM 1371 C CA . GLU A 1 167 ? 12.586 11.378 -14.503 1.00 74.31 167 GLU A CA 1
ATOM 1372 C C . GLU A 1 167 ? 13.325 10.493 -15.531 1.00 74.31 167 GLU A C 1
ATOM 1374 O O . GLU A 1 167 ? 13.044 10.554 -16.733 1.00 74.31 167 GLU A O 1
ATOM 1379 N N . GLU A 1 168 ? 14.275 9.657 -15.088 1.00 74.81 168 GLU A N 1
ATOM 1380 C CA . GLU A 1 168 ? 15.047 8.772 -15.978 1.00 74.81 168 GLU A CA 1
ATOM 1381 C C . GLU A 1 168 ? 14.139 7.729 -16.684 1.00 74.81 168 GLU A C 1
ATOM 1383 O O . GLU A 1 168 ? 14.183 7.640 -17.921 1.00 74.81 168 GLU A O 1
ATOM 1388 N N . PRO A 1 169 ? 13.303 6.942 -15.969 1.00 74.94 169 PRO A N 1
ATOM 1389 C CA . PRO A 1 169 ? 12.383 5.980 -16.580 1.00 74.94 169 PRO A CA 1
ATOM 1390 C C . PRO A 1 169 ? 11.125 6.577 -17.231 1.00 74.94 169 PRO A C 1
ATOM 1392 O O . PRO A 1 169 ? 10.524 5.882 -18.056 1.00 74.94 169 PRO A O 1
ATOM 1395 N N . TYR A 1 170 ? 10.740 7.831 -16.962 1.00 82.00 170 TYR A N 1
ATOM 1396 C CA . TYR A 1 170 ? 9.557 8.465 -17.574 1.00 82.00 170 TYR A CA 1
ATOM 1397 C C . TYR A 1 170 ? 9.518 8.287 -19.103 1.00 82.00 170 TYR A C 1
ATOM 1399 O O . TYR A 1 170 ? 8.579 7.730 -19.679 1.00 82.00 170 TYR A O 1
ATOM 1407 N N . ASN A 1 171 ? 10.620 8.642 -19.770 1.00 82.12 171 ASN A N 1
ATOM 1408 C CA . ASN A 1 171 ? 10.743 8.537 -21.225 1.00 82.12 171 ASN A CA 1
ATOM 1409 C C . ASN A 1 171 ? 10.667 7.094 -21.746 1.00 82.12 171 ASN A C 1
ATOM 1411 O O . ASN A 1 171 ? 10.340 6.868 -22.915 1.00 82.12 171 ASN A O 1
ATOM 1415 N N . TYR A 1 172 ? 11.027 6.110 -20.923 1.00 82.25 172 TYR A N 1
ATOM 1416 C CA . TYR A 1 172 ? 10.901 4.704 -21.285 1.00 82.25 172 TYR A CA 1
ATOM 1417 C C . TYR A 1 172 ? 9.427 4.286 -21.338 1.00 82.25 172 TYR A C 1
ATOM 1419 O O . TYR A 1 172 ? 9.022 3.679 -22.332 1.00 82.25 172 TYR A O 1
ATOM 1427 N N . TYR A 1 173 ? 8.628 4.659 -20.336 1.00 81.88 173 TYR A N 1
ATOM 1428 C CA . TYR A 1 173 ? 7.205 4.323 -20.283 1.00 81.88 173 TYR A CA 1
ATOM 1429 C C . TYR A 1 173 ? 6.416 4.982 -21.421 1.00 81.88 173 TYR A C 1
ATOM 1431 O O . TYR A 1 173 ? 5.657 4.295 -22.112 1.00 81.88 173 TYR A O 1
ATOM 1439 N N . CYS A 1 174 ? 6.692 6.253 -21.731 1.00 84.25 174 CYS A N 1
ATOM 1440 C CA . CYS A 1 174 ? 6.074 6.925 -22.880 1.00 84.25 174 CYS A CA 1
ATOM 1441 C C . CYS A 1 174 ? 6.345 6.195 -24.208 1.00 84.25 174 CYS A C 1
ATOM 1443 O O . CYS A 1 174 ? 5.446 6.013 -25.027 1.00 84.25 174 CYS A O 1
ATOM 1445 N N . LYS A 1 175 ? 7.570 5.690 -24.418 1.00 84.38 175 LYS A N 1
ATOM 1446 C CA . LYS A 1 175 ? 7.937 4.951 -25.645 1.00 84.38 175 LYS A CA 1
ATOM 1447 C C . LYS A 1 175 ? 7.208 3.621 -25.814 1.00 84.38 175 LYS A C 1
ATOM 1449 O O . LYS A 1 175 ? 7.176 3.097 -26.927 1.00 84.38 175 LYS A O 1
ATOM 1454 N N . ILE A 1 176 ? 6.683 3.044 -24.736 1.00 83.31 176 ILE A N 1
ATOM 1455 C CA . ILE A 1 176 ? 5.958 1.769 -24.776 1.00 83.31 176 ILE A CA 1
ATOM 1456 C C . ILE A 1 176 ? 4.439 1.945 -24.664 1.00 83.31 176 ILE A C 1
ATOM 1458 O O . ILE A 1 176 ? 3.742 0.940 -24.533 1.00 83.31 176 ILE A O 1
ATOM 1462 N N . GLY A 1 177 ? 3.942 3.181 -24.790 1.00 82.62 177 GLY A N 1
ATOM 1463 C CA . GLY A 1 177 ? 2.517 3.489 -24.927 1.00 82.62 177 GLY A CA 1
ATOM 1464 C C . GLY A 1 177 ? 1.825 3.970 -23.654 1.00 82.62 177 GLY A C 1
ATOM 1465 O O . GLY A 1 177 ? 0.600 4.001 -23.636 1.00 82.62 177 GLY A O 1
ATOM 1466 N N . PHE A 1 178 ? 2.570 4.327 -22.603 1.00 83.06 178 PHE A N 1
ATOM 1467 C CA . PHE A 1 178 ? 1.993 5.035 -21.457 1.00 83.06 178 PHE A CA 1
ATOM 1468 C C . PHE A 1 178 ? 1.837 6.521 -21.780 1.00 83.06 178 PHE A C 1
ATOM 1470 O O . PHE A 1 178 ? 2.695 7.123 -22.427 1.00 83.06 178 PHE A O 1
ATOM 1477 N N . GLU A 1 179 ? 0.756 7.113 -21.292 1.00 83.94 179 GLU A N 1
ATOM 1478 C CA . GLU A 1 179 ? 0.478 8.542 -21.404 1.00 83.94 179 GLU A CA 1
ATOM 1479 C C . GLU A 1 179 ? 0.609 9.182 -20.020 1.00 83.94 179 GLU A C 1
ATOM 1481 O O . GLU A 1 179 ? 0.217 8.581 -19.019 1.00 83.94 179 GLU A O 1
ATOM 1486 N N . GLY A 1 180 ? 1.189 10.384 -19.957 1.00 76.31 180 GLY A N 1
ATOM 1487 C CA . GLY A 1 180 ? 1.278 11.138 -18.708 1.00 76.31 180 GLY A CA 1
ATOM 1488 C C . GLY A 1 180 ? -0.105 11.603 -18.257 1.00 76.31 180 GLY A C 1
ATOM 1489 O O . GLY A 1 180 ? -0.906 12.046 -19.080 1.00 76.31 180 GLY A O 1
ATOM 1490 N N . MET A 1 181 ? -0.375 11.511 -16.958 1.00 67.19 181 MET A N 1
ATOM 1491 C CA . MET A 1 181 ? -1.599 12.017 -16.339 1.00 67.19 181 MET A CA 1
ATOM 1492 C C . MET A 1 181 ? -1.239 12.759 -15.054 1.00 67.19 181 MET A C 1
ATOM 1494 O O . MET A 1 181 ? -0.401 12.284 -14.291 1.00 67.19 181 MET A O 1
ATOM 1498 N N . ASP A 1 182 ? -1.895 13.888 -14.798 1.00 57.41 182 ASP A N 1
ATOM 1499 C CA . ASP A 1 182 ? -1.844 14.558 -13.498 1.00 57.41 182 ASP A CA 1
ATOM 1500 C C . ASP A 1 182 ? -2.797 13.811 -12.554 1.00 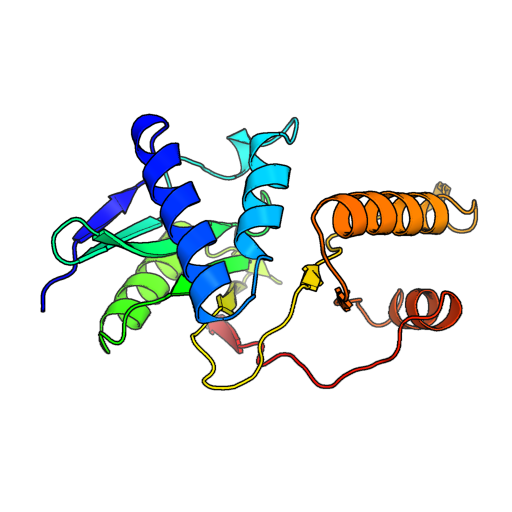57.41 182 ASP A C 1
ATOM 1502 O O . ASP A 1 182 ? -4.005 14.051 -12.597 1.00 57.41 182 ASP A O 1
ATOM 1506 N N . TYR A 1 183 ? -2.303 12.834 -11.780 1.00 54.88 183 TYR A N 1
ATOM 1507 C CA . TYR A 1 183 ? -3.201 11.968 -10.995 1.00 54.88 183 TYR A CA 1
ATOM 1508 C C . TYR A 1 183 ? -2.756 11.612 -9.569 1.00 54.88 183 TYR A C 1
ATOM 1510 O O . TYR A 1 183 ? -3.309 10.695 -8.977 1.00 54.88 183 TYR A O 1
ATOM 1518 N N . THR A 1 184 ? -1.823 12.325 -8.944 1.00 51.16 184 THR A N 1
ATOM 1519 C CA . THR A 1 184 ? -1.449 11.967 -7.564 1.00 51.16 184 THR A CA 1
ATOM 1520 C C . THR A 1 184 ? -1.306 13.183 -6.671 1.00 51.16 184 THR A C 1
ATOM 1522 O O . THR A 1 184 ? -0.454 14.042 -6.883 1.00 51.16 184 THR A O 1
ATOM 1525 N N . GLN A 1 185 ? -2.130 13.227 -5.622 1.00 52.28 185 GLN A N 1
ATOM 1526 C CA . GLN A 1 185 ? -1.863 14.047 -4.448 1.00 52.28 185 GLN A CA 1
ATOM 1527 C C . GLN A 1 185 ? -0.878 13.269 -3.567 1.00 52.28 185 GLN A C 1
ATOM 1529 O O . GLN A 1 185 ? -1.265 12.473 -2.718 1.00 52.28 185 GLN A O 1
ATOM 1534 N N . CYS A 1 186 ? 0.417 13.434 -3.835 1.00 48.06 186 CYS A N 1
ATOM 1535 C CA . CYS A 1 186 ? 1.471 12.932 -2.959 1.00 48.06 186 CYS A CA 1
ATOM 1536 C C . CYS A 1 186 ? 1.771 13.992 -1.894 1.00 48.06 186 CYS A C 1
ATOM 1538 O O . CYS A 1 186 ? 2.024 15.153 -2.224 1.00 48.06 186 CYS A O 1
ATOM 1540 N N . TYR A 1 187 ? 1.751 13.592 -0.623 1.00 50.41 187 TYR A N 1
ATOM 1541 C CA . TYR A 1 187 ? 2.064 14.467 0.502 1.00 50.41 187 TYR A CA 1
ATOM 1542 C C . TYR A 1 187 ? 3.341 13.976 1.192 1.00 50.41 187 TYR A C 1
ATOM 1544 O O . TYR A 1 187 ? 3.385 12.877 1.745 1.00 50.41 187 TYR A O 1
ATOM 1552 N N . GLU A 1 188 ? 4.389 14.802 1.172 1.00 46.03 188 GLU A N 1
ATOM 1553 C CA . GLU A 1 188 ? 5.648 14.541 1.877 1.00 46.03 188 GLU A CA 1
ATOM 1554 C C . GLU A 1 188 ? 5.712 15.396 3.150 1.00 46.03 188 GLU A C 1
ATOM 1556 O O . GLU A 1 188 ? 5.553 16.619 3.102 1.00 46.03 188 GLU A O 1
ATOM 1561 N N . LYS A 1 189 ? 5.982 14.757 4.297 1.00 41.47 189 LYS A N 1
ATOM 1562 C CA . LYS A 1 189 ? 6.344 15.449 5.539 1.00 41.47 189 LYS A CA 1
ATOM 1563 C C . LYS A 1 189 ? 7.818 15.194 5.839 1.00 41.47 189 LYS A C 1
ATOM 1565 O O . LYS A 1 189 ? 8.233 14.064 6.099 1.00 41.47 189 LYS A O 1
ATOM 1570 N N . VAL A 1 190 ? 8.607 16.264 5.816 1.00 53.12 190 VAL A N 1
ATOM 1571 C CA . VAL A 1 190 ? 10.011 16.255 6.242 1.00 53.12 190 VAL A CA 1
ATOM 1572 C C . VAL A 1 190 ? 10.065 16.695 7.700 1.00 53.12 190 VAL A C 1
ATOM 1574 O O . VAL A 1 190 ? 9.517 17.739 8.051 1.00 53.12 190 VAL A O 1
ATOM 1577 N N . PHE A 1 191 ? 10.702 15.897 8.554 1.00 52.12 191 PHE A N 1
ATOM 1578 C CA . PHE A 1 191 ? 10.861 16.220 9.972 1.00 52.12 191 PHE A CA 1
ATOM 1579 C C . PHE A 1 191 ? 12.208 16.932 10.179 1.00 52.12 191 PHE A C 1
ATOM 1581 O O . PHE A 1 191 ? 13.249 16.378 9.810 1.00 52.12 191 PHE A O 1
ATOM 1588 N N . GLU A 1 192 ? 12.176 18.153 10.728 1.00 53.50 192 GLU A N 1
ATOM 1589 C CA . GLU A 1 192 ? 13.364 18.908 11.179 1.00 53.50 192 GLU A CA 1
ATOM 1590 C C . GLU A 1 192 ? 13.866 18.443 12.552 1.00 53.50 192 GLU A C 1
ATOM 1592 O O . GLU A 1 192 ? 13.025 18.127 13.426 1.00 53.50 192 GLU A O 1
#

Secondary structure (DSSP, 8-state):
---EEEE--GGGHHHHHHHHHHHHHHH---HHHHHHHHHHTSTTGGGG-GGG-EEEEETTEEEEEEEESSSSTTEEEEEE----HHHHHHHHHHHHHHH-EEETTEEEEEEEEEE--TT----EEE-------GGGTTSSHHHHHHHHHHHHHHHTT--EEE----HHHHHHHHHTT---------EEEE--

Organism: Lachnoclostridium phytofermentans (strain ATCC 700394 / DSM 18823 / ISDg) (NCBI:txid357809)

Foldseek 3Di:
DDKDKDADDPVCVVLVLVQLVVLCVQQVDNAVVVLVVCLVPDPCNVLFVRRLWIFIDDVNHTAKTKTASDSAFAEIEIEGRDPPPCPVVVVVVSSQVPRFDADPNWTWHWYDYDYRDPPHNFLEYEDDDQDDDPVCPPVCPSVVSVVVVVVVSVVVVGPYYDYDDDPVCPVVCVVVPDDDDPDDPIDIDTDD

InterPro domains:
  IPR000182 GNAT domain [PF00583] (92-178)
  IPR016181 Acyl-CoA N-acyltransferase [SSF55729] (36-188)

pLDDT: mean 76.78, std 13.45, range [36.06, 96.56]

Mean predicted aligned error: 11.55 Å

Solvent-accessible surface area (backbone atoms only — not comparable to full-atom values): 11298 Å² total; per-residue (Å²): 138,74,73,44,83,51,55,49,49,82,90,44,48,64,59,54,52,52,40,36,54,48,44,24,71,76,37,31,43,41,44,70,48,51,50,50,59,52,43,74,71,38,98,61,38,76,53,45,46,52,75,65,23,38,34,31,26,48,96,84,40,71,34,32,42,35,40,56,73,44,68,54,56,26,36,33,37,34,43,43,76,61,89,55,80,68,52,60,57,53,52,50,54,50,42,56,78,73,35,50,18,74,56,97,90,29,50,28,42,37,53,46,74,53,64,83,61,97,79,68,74,39,46,36,34,71,63,71,91,80,85,68,62,79,92,56,56,94,70,54,56,67,59,53,52,54,55,52,50,50,53,54,38,42,75,74,61,30,78,45,75,47,70,89,61,57,81,82,53,40,65,55,44,46,76,74,72,50,78,92,74,98,80,74,91,74,55,79,54,79,54,132

Nearest PDB structures (foldseek):
  3fb3-assembly1_A  TM=4.201E-01  e=2.762E-05  Trypanosoma brucei
  3mgd-assembly2_B  TM=4.291E-01  e=3.143E-04  Clostridium acetobutylicum
  1s5k-assembly1_B  TM=4.703E-01  e=2.312E-03  Salmonella enterica subsp. enterica serovar Enteritidis
  1i21-assembly1_B  TM=4.247E-01  e=1.094E-03  Saccharomyces cerevisiae
  6tdh-assembly1_A-2  TM=4.300E-01  e=8.563E-03  Aspergillus fumigatus Af293